Protein AF-A0A812WFD2-F1 (afdb_monomer)

Radius of gyration: 24.32 Å; Cα contacts (8 Å, |Δi|>4): 312; chains: 1; bounding box: 58×67×64 Å

Secondary structure (DSSP, 8-state):
-HHHHHHHHHHHHHHHHHHHHHHHHHHHT-----TTSTT-PPP--TTS---B-TTSBBTTT-PBPPPP---SSPPTTTGGGGPPPPHHHHHHHHHHHHHHHHHHHHHHHHHHHHHHH-GGGHHHHHHHHHHHHHHHHHHHHHHHHHHHHH--S-SSGGGGG-SSTTT-SS---HHHHHHHHHHHHHHHHHHTT---S---HHHHHHHHHHHH-TTSTTTHHHHHHGGGHHHHHHTT-STTSHHHHHHHHHH-SPPBTTTBPPTTIIIIIHHHHHHHHHHHHHHHHHHHHHTSGGGT--GGGTHHHHHHHHHHHHHHHHHHHIIIIIITTSHHHHHHHHH--TTS--

Foldseek 3Di:
DVVVVVVVVVVVVVVVVLVVLVVVLVLVQLQDDDPPPPDRDDDPDPPRPQDADPQCAGPVPRHHDDDPPADVVHDPVCVVVVDAQHPVN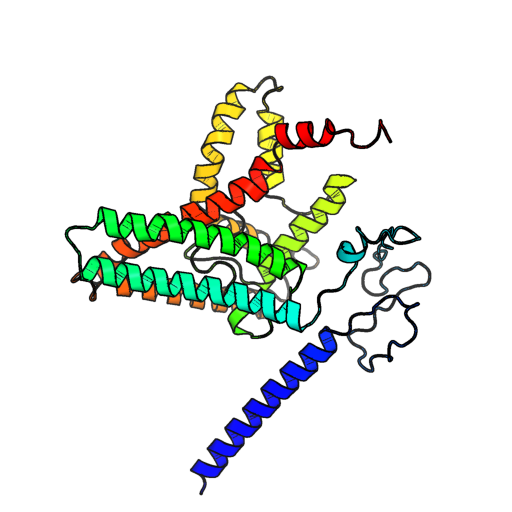LQVLLVVLVVLLVVLVVLLLVLLVCCLVCVVCNVVSLCVSLVVSLQSLLVNQVSLVVCLPRRLDDSDPCSQLSNQLLLDLAWDGSVLLSVLVVQQVVQVVCVVPHGDGHPDLCVVVVVQCVPQNCPDPNVVVCVVPVVCLLVVLLCACFNGRPVNRVVSVVCPPDADPPRHRDPCVVVPVVVSRCVSSVVSNVSLVVQLVSLDVSNPHHSVRSVVSSVSSNNSSSSNNSVSCCVVRPVCSHPVNVVVVVPPPPPDDD

Mean predicted aligned error: 14.29 Å

Nearest PDB structures (foldseek):
  8jgf-assembly1_R  TM=1.898E-01  e=2.917E+00  Homo sapiens

pLDDT: mean 71.01, std 23.07, range [24.53, 98.56]

Sequence (346 aa):
MLKHLQAESSMASNEAVVGAEEEAWRTMVQGEGDPNAAGVAESKDKMLKVEKNNENRSLKTNRLFPTPNKPDPMPHNLAFLFTKITPEQMMYMWNVLTFIFLTQCTMIVAYCAALAMFPEMWWTCTLCFGIPFSYVAIQQIYIDHDVMHGATFPVYEFQKFLTHPFADFFSLPWEEFVLEHNRHHASTVDLLIQGEFGWDPEEFHYALQQWAGPWSSNWYKYILTVPFIPVIHFFGLNDTGSLFALEWWMHFPDEGAGGKCNKEFWSKWVPRRVKHNSFVLCLWALVWLLGTYPLGRPLSEGWRFVFTVSFFARVGFSAAWMFITNFTHSLPWNEFLAQDRFVSDL

Structure (mmCIF, N/CA/C/O backbone):
data_AF-A0A812WFD2-F1
#
_entry.id   AF-A0A812WFD2-F1
#
loop_
_atom_site.group_PDB
_atom_site.id
_atom_site.type_symbol
_atom_site.label_atom_id
_atom_site.label_alt_id
_atom_site.label_comp_id
_atom_site.label_asym_id
_atom_site.label_entity_id
_atom_site.label_seq_id
_atom_site.pdbx_PDB_ins_code
_atom_site.Cartn_x
_atom_site.Cartn_y
_atom_site.Cartn_z
_atom_site.occupancy
_atom_site.B_iso_or_equiv
_atom_site.auth_seq_id
_atom_site.auth_comp_id
_atom_site.auth_asym_id
_atom_site.auth_atom_id
_atom_site.pdbx_PDB_model_num
ATOM 1 N N . MET A 1 1 ? 24.642 -35.342 22.377 1.00 45.69 1 MET A N 1
ATOM 2 C CA . MET A 1 1 ? 25.402 -35.551 21.127 1.00 45.69 1 MET A CA 1
ATOM 3 C C . MET A 1 1 ? 24.513 -35.402 19.888 1.00 45.69 1 MET A C 1
ATOM 5 O O . MET A 1 1 ? 24.728 -34.451 19.158 1.00 45.69 1 MET A O 1
ATOM 9 N N . LEU A 1 2 ? 23.446 -36.198 19.703 1.00 33.09 2 LEU A N 1
ATOM 10 C CA . LEU A 1 2 ? 22.544 -36.078 18.531 1.00 33.09 2 LEU A CA 1
ATOM 11 C C . LEU A 1 2 ? 21.869 -34.696 18.354 1.00 33.09 2 LEU A C 1
ATOM 13 O O . LEU A 1 2 ? 21.818 -34.177 17.247 1.00 33.09 2 LEU A O 1
ATOM 17 N N . LYS A 1 3 ? 21.401 -34.068 19.444 1.00 35.91 3 LYS A N 1
ATOM 18 C CA . LYS A 1 3 ? 20.780 -32.727 19.396 1.00 35.91 3 LYS A CA 1
ATOM 19 C C . LYS A 1 3 ? 21.765 -31.599 19.055 1.00 35.91 3 LYS A C 1
ATOM 21 O O . LYS A 1 3 ? 21.350 -30.581 18.522 1.00 35.91 3 LYS A O 1
ATOM 26 N N . HIS A 1 4 ? 23.052 -31.788 19.353 1.00 30.77 4 HIS A N 1
ATOM 27 C CA . HIS A 1 4 ? 24.092 -30.795 19.063 1.00 30.77 4 HIS A CA 1
ATOM 28 C C . HIS A 1 4 ? 24.495 -30.845 17.580 1.00 30.77 4 HIS A C 1
ATOM 30 O O . HIS A 1 4 ? 24.634 -29.805 16.950 1.00 30.77 4 HIS A O 1
ATOM 36 N N . LEU A 1 5 ? 24.543 -32.055 17.008 1.00 31.30 5 LEU A N 1
ATOM 37 C CA . LEU A 1 5 ? 24.813 -32.290 15.585 1.00 31.30 5 LEU A CA 1
ATOM 38 C C . LEU A 1 5 ? 23.666 -31.815 14.672 1.00 31.30 5 LEU A C 1
ATOM 40 O O . LEU A 1 5 ? 23.914 -31.344 13.568 1.00 31.30 5 LEU A O 1
ATOM 44 N N . GLN A 1 6 ? 22.407 -31.889 15.126 1.00 32.44 6 GLN A N 1
ATOM 45 C CA . GLN A 1 6 ? 21.264 -31.334 14.382 1.00 32.44 6 GLN A CA 1
ATOM 46 C C . GLN A 1 6 ? 21.243 -29.798 14.373 1.00 32.44 6 GLN A C 1
ATOM 48 O O . GLN A 1 6 ? 20.874 -29.207 13.360 1.00 32.44 6 GLN A O 1
ATOM 53 N N . ALA A 1 7 ? 21.661 -29.150 15.465 1.00 33.50 7 ALA A N 1
ATOM 54 C CA . ALA A 1 7 ? 21.757 -27.693 15.527 1.00 33.50 7 ALA A CA 1
ATOM 55 C C . ALA A 1 7 ? 22.869 -27.165 14.603 1.00 33.50 7 ALA A C 1
ATOM 57 O O . ALA A 1 7 ? 22.613 -26.263 13.806 1.00 33.50 7 ALA A O 1
ATOM 58 N N . GLU A 1 8 ? 24.048 -27.796 14.633 1.00 33.84 8 GLU A N 1
ATOM 59 C CA . GLU A 1 8 ? 25.179 -27.477 13.747 1.00 33.84 8 GLU A CA 1
ATOM 60 C C . GLU A 1 8 ? 24.845 -27.726 12.271 1.00 33.84 8 GLU A C 1
ATOM 62 O O . GLU A 1 8 ? 25.153 -26.892 11.426 1.00 33.84 8 GLU A O 1
ATOM 67 N N . SER A 1 9 ? 24.124 -28.809 11.956 1.00 31.92 9 SER A N 1
ATOM 68 C CA . SER A 1 9 ? 23.642 -29.074 10.595 1.00 31.92 9 SER A CA 1
ATOM 69 C C . SER A 1 9 ? 22.644 -28.022 10.100 1.00 31.92 9 SER A C 1
ATOM 71 O O . SER A 1 9 ? 22.659 -27.715 8.912 1.00 31.92 9 SER A O 1
ATOM 73 N N . SER A 1 10 ? 21.783 -27.483 10.974 1.00 32.69 10 SER A N 1
ATOM 74 C CA . SER A 1 10 ? 20.803 -26.455 10.590 1.00 32.69 10 SER A CA 1
ATOM 75 C C . SER A 1 10 ? 21.435 -25.068 10.421 1.00 32.69 10 SER A C 1
ATOM 77 O O . SER A 1 10 ? 21.052 -24.313 9.528 1.00 32.69 10 SER A O 1
ATOM 79 N N . MET A 1 11 ? 22.447 -24.750 11.237 1.00 33.72 11 MET A N 1
ATOM 80 C CA . MET A 1 11 ? 23.218 -23.511 11.114 1.00 33.72 11 MET A CA 1
ATOM 81 C C . MET A 1 11 ? 24.101 -23.540 9.868 1.00 33.72 11 MET A C 1
ATOM 83 O O . MET A 1 11 ? 24.059 -22.595 9.091 1.00 33.72 11 MET A O 1
ATOM 87 N N . ALA A 1 12 ? 24.779 -24.660 9.601 1.00 33.97 12 ALA A N 1
ATOM 88 C CA . ALA A 1 12 ? 25.555 -24.842 8.377 1.00 33.97 12 ALA A CA 1
ATOM 89 C C . ALA A 1 12 ? 24.675 -24.805 7.114 1.00 33.97 12 ALA A C 1
ATOM 91 O O . ALA A 1 12 ? 25.095 -24.271 6.091 1.00 33.97 12 ALA A O 1
ATOM 92 N N . SER A 1 13 ? 23.437 -25.321 7.172 1.00 34.25 13 SER A N 1
ATOM 93 C CA . SER A 1 13 ? 22.498 -25.194 6.049 1.00 34.25 13 SER A CA 1
ATOM 94 C C . SER A 1 13 ? 21.996 -23.764 5.851 1.00 34.25 13 SER A C 1
ATOM 96 O O . SER A 1 13 ? 21.826 -23.348 4.712 1.00 34.25 13 SER A O 1
ATOM 98 N N . ASN A 1 14 ? 21.798 -22.994 6.926 1.00 36.38 14 ASN A N 1
ATOM 99 C CA . ASN A 1 14 ? 21.400 -21.589 6.819 1.00 36.38 14 ASN A CA 1
ATOM 100 C C . ASN A 1 14 ? 22.547 -20.707 6.314 1.00 36.38 14 ASN A C 1
ATOM 102 O O . ASN A 1 14 ? 22.313 -19.859 5.464 1.00 36.38 14 ASN A O 1
ATOM 106 N N . GLU A 1 15 ? 23.782 -20.926 6.766 1.00 34.69 15 GLU A N 1
ATOM 107 C CA . GLU A 1 15 ? 24.958 -20.206 6.256 1.00 34.69 15 GLU A CA 1
ATOM 108 C C . GLU A 1 15 ? 25.239 -20.539 4.785 1.00 34.69 15 GLU A C 1
ATOM 110 O O . GLU A 1 15 ? 25.586 -19.652 4.011 1.00 34.69 15 GLU A O 1
ATOM 115 N N . ALA A 1 16 ? 25.022 -21.790 4.366 1.00 34.44 16 ALA A N 1
ATOM 116 C CA . ALA A 1 16 ? 25.155 -22.188 2.966 1.00 34.44 16 ALA A CA 1
ATOM 117 C C . ALA A 1 16 ? 24.058 -21.592 2.066 1.00 34.44 16 ALA A C 1
ATOM 119 O O . ALA A 1 16 ? 24.340 -21.238 0.925 1.00 34.44 16 ALA A O 1
ATOM 120 N N . VAL A 1 17 ? 22.823 -21.454 2.566 1.00 38.34 17 VAL A N 1
ATOM 121 C CA . VAL A 1 17 ? 21.723 -20.795 1.837 1.00 38.34 17 VAL A CA 1
ATOM 122 C C . VAL A 1 17 ? 21.971 -19.291 1.726 1.00 38.34 17 VAL A C 1
ATOM 124 O O . VAL A 1 17 ? 21.875 -18.754 0.630 1.00 38.34 17 VAL A O 1
ATOM 127 N N . VAL A 1 18 ? 22.385 -18.634 2.814 1.00 38.94 18 VAL A N 1
ATOM 128 C CA . VAL A 1 18 ? 22.736 -17.203 2.808 1.00 38.94 18 VAL A CA 1
ATOM 129 C C . VAL A 1 18 ? 23.946 -16.935 1.907 1.00 38.94 18 VAL A C 1
ATOM 131 O O . VAL A 1 18 ? 23.929 -15.981 1.138 1.00 38.94 18 VAL A O 1
ATOM 134 N N . GLY A 1 19 ? 24.962 -17.804 1.923 1.00 33.59 19 GLY A N 1
ATOM 135 C CA . GLY A 1 19 ? 26.123 -17.699 1.035 1.00 33.59 19 GLY A CA 1
ATOM 136 C C . GLY A 1 19 ? 25.774 -17.904 -0.443 1.00 33.59 19 GLY A C 1
ATOM 137 O O . GLY A 1 19 ? 26.275 -17.175 -1.294 1.00 33.59 19 GLY A O 1
ATOM 138 N N . ALA A 1 20 ? 24.873 -18.841 -0.756 1.00 36.38 20 ALA A N 1
ATOM 139 C CA . ALA A 1 20 ? 24.396 -19.066 -2.120 1.00 36.38 20 ALA A CA 1
ATOM 140 C C . ALA A 1 20 ? 23.487 -17.928 -2.627 1.00 36.38 20 ALA A C 1
ATOM 142 O O . ALA A 1 20 ? 23.545 -17.581 -3.806 1.00 36.38 20 ALA A O 1
ATOM 143 N N . GLU A 1 21 ? 22.681 -17.319 -1.752 1.00 40.19 21 GLU A N 1
ATOM 144 C CA . GLU A 1 21 ? 21.882 -16.125 -2.065 1.00 40.19 21 GLU A CA 1
ATOM 145 C C . GLU A 1 21 ? 22.770 -14.884 -2.257 1.00 40.19 21 GLU A C 1
ATOM 147 O O . GLU A 1 21 ? 22.559 -14.121 -3.198 1.00 40.19 21 GLU A O 1
ATOM 152 N N . GLU A 1 22 ? 23.823 -14.719 -1.448 1.00 37.84 22 GLU A N 1
ATOM 153 C CA . GLU A 1 22 ? 24.804 -13.636 -1.594 1.00 37.84 22 GLU A CA 1
ATOM 154 C C . GLU A 1 22 ? 25.648 -13.790 -2.875 1.00 37.84 22 GLU A C 1
ATOM 156 O O . GLU A 1 22 ? 25.957 -12.804 -3.549 1.00 37.84 22 GLU A O 1
ATOM 161 N N . GLU A 1 23 ? 25.989 -15.020 -3.266 1.00 34.66 23 GLU A N 1
ATOM 162 C CA . GLU A 1 23 ? 26.711 -15.316 -4.509 1.00 34.66 23 GLU A CA 1
ATOM 163 C C . GLU A 1 23 ? 25.810 -15.138 -5.748 1.00 34.66 23 GLU A C 1
ATOM 165 O O . GLU A 1 23 ? 26.232 -14.534 -6.741 1.00 34.66 23 GLU A O 1
ATOM 170 N N . ALA A 1 24 ? 24.537 -15.546 -5.672 1.00 39.38 24 ALA A N 1
ATOM 171 C CA . ALA A 1 24 ? 23.538 -15.276 -6.708 1.00 39.38 24 ALA A CA 1
ATOM 172 C C . ALA A 1 24 ? 23.286 -13.765 -6.876 1.00 39.38 24 ALA A C 1
ATOM 174 O O . ALA A 1 24 ? 23.227 -13.268 -8.003 1.00 39.38 24 ALA A O 1
ATOM 175 N N . TRP A 1 25 ? 23.239 -13.020 -5.767 1.00 38.78 25 TRP A N 1
ATOM 176 C CA . TRP A 1 25 ? 23.137 -11.561 -5.747 1.00 38.78 25 TRP A CA 1
ATOM 177 C C . TRP A 1 25 ? 24.350 -10.885 -6.397 1.00 38.78 25 TRP A C 1
ATOM 179 O O . TRP A 1 25 ? 24.191 -10.080 -7.315 1.00 38.78 25 TRP A O 1
ATOM 189 N N . ARG A 1 26 ? 25.577 -11.268 -6.016 1.00 38.47 26 ARG A N 1
ATOM 190 C CA . ARG A 1 26 ? 26.820 -10.760 -6.635 1.00 38.47 26 ARG A CA 1
ATOM 191 C C . ARG A 1 26 ? 26.888 -11.035 -8.138 1.00 38.47 26 ARG A C 1
ATOM 193 O O . ARG A 1 26 ? 27.482 -10.250 -8.874 1.00 38.47 26 ARG A O 1
ATOM 200 N N . THR A 1 27 ? 26.264 -12.117 -8.593 1.00 35.56 27 THR A N 1
ATOM 201 C CA . THR A 1 27 ? 26.244 -12.513 -10.006 1.00 35.56 27 THR A CA 1
ATOM 202 C C . THR A 1 27 ? 25.180 -11.745 -10.804 1.00 35.56 27 THR A C 1
ATOM 204 O O . THR A 1 27 ? 25.462 -11.307 -11.916 1.00 35.56 27 THR A O 1
ATOM 207 N N . MET A 1 28 ? 23.999 -11.477 -10.227 1.00 36.12 28 MET A N 1
ATOM 208 C CA . MET A 1 28 ? 22.974 -10.600 -10.832 1.00 36.12 28 MET A CA 1
ATOM 209 C C . MET A 1 28 ? 23.429 -9.135 -10.951 1.00 36.12 28 MET A C 1
ATOM 211 O O . MET A 1 28 ? 23.019 -8.427 -11.868 1.00 36.12 28 MET A O 1
ATOM 215 N N . VAL A 1 29 ? 24.306 -8.699 -10.046 1.00 39.06 29 VAL A N 1
ATOM 216 C CA . VAL A 1 29 ? 24.903 -7.356 -9.985 1.00 39.06 29 VAL A CA 1
ATOM 217 C C . VAL A 1 29 ? 25.875 -7.063 -11.143 1.00 39.06 29 VAL A C 1
ATOM 219 O O . VAL A 1 29 ? 26.047 -5.905 -11.526 1.00 39.06 29 VAL A O 1
ATOM 222 N N . GLN A 1 30 ? 26.503 -8.077 -11.746 1.00 30.23 30 GLN A N 1
ATOM 223 C CA . GLN A 1 30 ? 27.473 -7.894 -12.838 1.00 30.23 30 GLN A CA 1
ATOM 224 C C . GLN A 1 30 ? 26.806 -7.850 -14.226 1.00 30.23 30 GLN A C 1
ATOM 226 O O . GLN A 1 30 ? 27.189 -8.566 -15.147 1.00 30.23 30 GLN A O 1
ATOM 231 N N . GLY A 1 31 ? 25.803 -6.986 -14.396 1.00 32.97 31 GLY A N 1
ATOM 232 C CA . GLY A 1 31 ? 25.255 -6.648 -15.712 1.00 32.97 31 GLY A CA 1
ATOM 233 C C . GLY A 1 31 ? 26.188 -5.701 -16.477 1.00 32.97 31 GLY A C 1
ATOM 234 O O . GLY A 1 31 ? 26.577 -4.657 -15.947 1.00 32.97 31 GLY A O 1
ATOM 235 N N . GLU A 1 32 ? 26.531 -6.054 -17.721 1.00 33.97 32 GLU A N 1
ATOM 236 C CA . GLU A 1 32 ? 27.542 -5.419 -18.585 1.00 33.97 32 GLU A CA 1
ATOM 237 C C . GLU A 1 32 ? 27.538 -3.884 -18.522 1.00 33.97 32 GLU A C 1
ATOM 239 O O . GLU A 1 32 ? 26.577 -3.203 -18.900 1.00 33.97 32 GLU A O 1
ATOM 244 N N . GLY A 1 33 ? 28.618 -3.323 -17.970 1.00 32.75 33 GLY A N 1
ATOM 245 C CA . GLY A 1 33 ? 29.025 -1.942 -18.224 1.00 32.75 33 GLY A CA 1
ATOM 246 C C . GLY A 1 33 ? 29.406 -1.753 -19.690 1.00 32.75 33 GLY A C 1
ATOM 247 O O . GLY A 1 33 ? 29.415 -2.708 -20.460 1.00 32.75 33 GLY A O 1
ATOM 248 N N . ASP A 1 34 ? 29.691 -0.507 -20.060 1.00 35.06 34 ASP A N 1
ATOM 249 C CA . ASP A 1 34 ? 30.218 -0.139 -21.374 1.00 35.06 34 ASP A CA 1
ATOM 250 C C . ASP A 1 34 ? 31.221 -1.194 -21.893 1.00 35.06 34 ASP A C 1
ATOM 252 O O . ASP A 1 34 ? 32.239 -1.414 -21.231 1.00 35.06 34 ASP A O 1
ATOM 256 N N . PRO A 1 35 ? 30.966 -1.856 -23.040 1.00 38.16 35 PRO A N 1
ATOM 257 C CA . PRO A 1 35 ? 31.902 -2.826 -23.608 1.00 38.16 35 PRO A CA 1
ATOM 258 C C . PRO A 1 35 ? 33.264 -2.206 -23.974 1.00 38.16 35 PRO A C 1
ATOM 260 O O . PRO A 1 35 ? 34.202 -2.944 -24.264 1.00 38.16 35 PRO A O 1
ATOM 263 N N . ASN A 1 36 ? 33.401 -0.874 -23.916 1.00 37.69 36 ASN A N 1
ATOM 264 C CA . ASN A 1 36 ? 34.660 -0.153 -24.096 1.00 37.69 36 ASN A CA 1
ATOM 265 C C . ASN A 1 36 ? 35.336 0.287 -22.783 1.00 37.69 36 ASN A C 1
ATOM 267 O O . ASN A 1 36 ? 36.423 0.867 -22.826 1.00 37.69 36 ASN A O 1
ATOM 271 N N . ALA A 1 37 ? 34.760 -0.000 -21.611 1.00 35.22 37 ALA A N 1
ATOM 272 C CA . ALA A 1 37 ? 35.457 0.193 -20.345 1.00 35.22 37 ALA A CA 1
ATOM 273 C C . ALA A 1 37 ? 36.497 -0.925 -20.173 1.00 35.22 37 ALA A C 1
ATOM 275 O O . ALA A 1 37 ? 36.169 -2.074 -19.871 1.00 35.22 37 ALA A O 1
ATOM 276 N N . ALA A 1 38 ? 37.768 -0.592 -20.395 1.00 28.09 38 ALA A N 1
ATOM 277 C CA . ALA A 1 38 ? 38.884 -1.514 -20.227 1.00 28.09 38 ALA A CA 1
ATOM 278 C C . ALA A 1 38 ? 38.870 -2.140 -18.816 1.00 28.09 38 ALA A C 1
ATOM 280 O O . ALA A 1 38 ? 39.128 -1.452 -17.830 1.00 28.09 38 ALA A O 1
ATOM 281 N N . GLY A 1 39 ? 38.582 -3.446 -18.727 1.00 33.38 39 GLY A N 1
ATOM 282 C CA . GLY A 1 39 ? 38.747 -4.232 -17.496 1.00 33.38 39 GLY A CA 1
ATOM 283 C C . GLY A 1 39 ? 37.576 -5.112 -17.040 1.00 33.38 39 GLY A C 1
ATOM 284 O O . GLY A 1 39 ? 37.672 -5.681 -15.955 1.00 33.38 39 GLY A O 1
ATOM 285 N N . VAL A 1 40 ? 36.490 -5.267 -17.806 1.00 33.44 40 VAL A N 1
ATOM 286 C CA . VAL A 1 40 ? 35.383 -6.156 -17.396 1.00 33.44 40 VAL A CA 1
ATOM 287 C C . VAL A 1 40 ? 35.772 -7.627 -17.599 1.00 33.44 40 VAL A C 1
ATOM 289 O O . VAL A 1 40 ? 35.986 -8.076 -18.723 1.00 33.44 40 VAL A O 1
ATOM 292 N N . ALA A 1 41 ? 35.885 -8.380 -16.502 1.00 34.06 41 ALA A N 1
ATOM 293 C CA . ALA A 1 41 ? 36.103 -9.823 -16.531 1.00 34.06 41 ALA A CA 1
ATOM 294 C C . ALA A 1 41 ? 34.856 -10.549 -17.069 1.00 34.06 41 ALA A C 1
ATOM 296 O O . ALA A 1 41 ? 33.739 -10.274 -16.633 1.00 3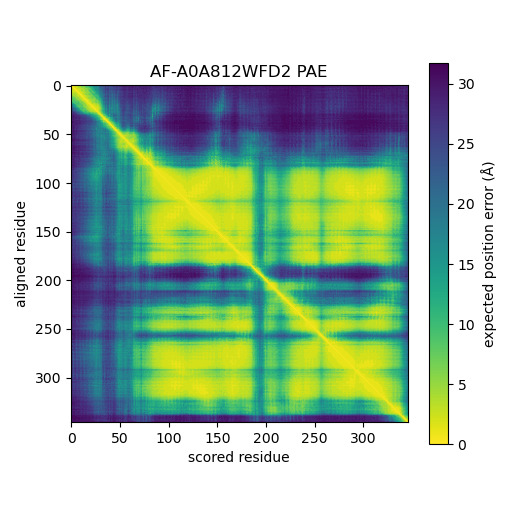4.06 41 ALA A O 1
ATOM 297 N N . GLU A 1 42 ? 35.051 -11.485 -18.002 1.00 33.00 42 GLU A N 1
ATOM 298 C CA . GLU A 1 42 ? 33.980 -12.319 -18.559 1.00 33.00 42 GLU A CA 1
ATOM 299 C C . GLU A 1 42 ? 33.289 -13.146 -17.461 1.00 33.00 42 GLU A C 1
ATOM 301 O O . GLU A 1 42 ? 33.906 -14.000 -16.815 1.00 33.00 42 GLU A O 1
ATOM 306 N N . SER A 1 43 ? 31.984 -12.920 -17.279 1.00 33.16 43 SER A N 1
ATOM 307 C CA . SER A 1 43 ? 31.120 -13.762 -16.447 1.00 33.16 43 SER A CA 1
ATOM 308 C C . SER A 1 43 ? 31.066 -15.190 -17.008 1.00 33.16 43 SER A C 1
ATOM 310 O O . SER A 1 43 ? 30.838 -15.405 -18.201 1.00 33.16 43 SER A O 1
ATOM 312 N N . LYS A 1 44 ? 31.277 -16.184 -16.136 1.00 30.81 44 LYS A N 1
ATOM 313 C CA . LYS A 1 44 ? 31.283 -17.617 -16.482 1.00 30.81 44 LYS A CA 1
ATOM 314 C C . LYS A 1 44 ? 29.890 -18.252 -16.561 1.00 30.81 44 LYS A C 1
ATOM 316 O O . LYS A 1 44 ? 29.813 -19.449 -16.842 1.00 30.81 44 LYS A O 1
ATOM 321 N N . ASP A 1 45 ? 28.811 -17.499 -16.344 1.00 33.47 45 ASP A N 1
ATOM 322 C CA . ASP A 1 45 ? 27.472 -18.079 -16.240 1.00 33.47 45 ASP A CA 1
ATOM 323 C C . ASP A 1 45 ? 26.607 -17.848 -17.494 1.00 33.47 45 ASP A C 1
ATOM 325 O O . ASP A 1 45 ? 26.381 -16.723 -17.946 1.00 33.47 45 ASP A O 1
ATOM 329 N N . LYS A 1 46 ? 26.107 -18.942 -18.081 1.00 33.69 46 LYS A N 1
ATOM 330 C CA . LYS A 1 46 ? 25.391 -18.948 -19.374 1.00 33.69 46 LYS A CA 1
ATOM 331 C C . LYS A 1 46 ? 24.017 -18.270 -19.323 1.00 33.69 46 LYS A C 1
ATOM 333 O O . LYS A 1 46 ? 23.454 -17.999 -20.378 1.00 33.69 46 LYS A O 1
ATOM 338 N N . MET A 1 47 ? 23.466 -18.003 -18.136 1.00 27.47 47 MET A N 1
ATOM 339 C CA . MET A 1 47 ? 22.126 -17.414 -17.987 1.00 27.47 47 MET A CA 1
ATOM 340 C C . MET A 1 47 ? 22.080 -15.881 -18.065 1.00 27.47 47 MET A C 1
ATOM 342 O O . MET A 1 47 ? 20.992 -15.331 -18.223 1.00 27.47 47 MET A O 1
ATOM 346 N N . LEU A 1 48 ? 23.228 -15.194 -18.012 1.00 34.16 48 LEU A N 1
ATOM 347 C CA . LEU A 1 48 ? 23.312 -13.724 -18.059 1.00 34.16 48 LEU A CA 1
ATOM 348 C C . LEU A 1 48 ? 23.981 -13.186 -19.329 1.00 34.16 48 LEU A C 1
ATOM 350 O O . LEU A 1 48 ? 24.121 -11.975 -19.489 1.00 34.16 48 LEU A O 1
ATOM 354 N N . LYS A 1 49 ? 24.376 -14.065 -20.255 1.00 38.22 49 LYS A N 1
ATOM 355 C CA . LYS A 1 49 ? 24.966 -13.637 -21.521 1.00 38.22 49 LYS A CA 1
ATOM 356 C C . LYS A 1 49 ? 23.870 -13.038 -22.400 1.00 38.22 49 LYS A C 1
ATOM 358 O O . LYS A 1 49 ? 22.975 -13.746 -22.865 1.00 38.22 49 LYS A O 1
ATOM 363 N N . VAL A 1 50 ? 23.915 -11.723 -22.608 1.00 45.53 50 VAL A N 1
ATOM 364 C CA . VAL A 1 50 ? 23.005 -11.037 -23.529 1.00 45.53 50 VAL A CA 1
ATOM 365 C C . VAL A 1 50 ? 23.448 -11.370 -24.948 1.00 45.53 50 VAL A C 1
ATOM 367 O O . VAL A 1 50 ? 24.301 -10.713 -25.535 1.00 45.53 50 VAL A O 1
ATOM 370 N N . GLU A 1 51 ? 22.885 -12.438 -25.501 1.00 47.62 51 GLU A N 1
ATOM 371 C CA . GLU A 1 51 ? 23.185 -12.842 -26.867 1.00 47.62 51 GLU A CA 1
ATOM 372 C C . GLU A 1 51 ? 22.449 -11.924 -27.852 1.00 47.62 51 GLU A C 1
ATOM 374 O O . GLU A 1 51 ? 21.213 -11.890 -27.916 1.00 47.62 51 GLU A O 1
ATOM 379 N N . LYS A 1 52 ? 23.228 -11.145 -28.607 1.00 56.66 52 LYS A N 1
ATOM 380 C CA . LYS A 1 52 ? 22.732 -10.220 -29.626 1.00 56.66 52 LYS A CA 1
ATOM 381 C C . LYS A 1 52 ? 23.095 -10.717 -31.017 1.00 56.66 52 LYS A C 1
ATOM 383 O O . LYS A 1 52 ? 24.146 -11.323 -31.208 1.00 56.66 52 LYS A O 1
ATOM 388 N N . ASN A 1 53 ? 22.233 -10.455 -31.992 1.00 68.31 53 ASN A N 1
ATOM 389 C CA . ASN A 1 53 ? 22.572 -10.663 -33.396 1.00 68.31 53 ASN A CA 1
ATOM 390 C C . ASN A 1 53 ? 23.438 -9.502 -33.933 1.00 68.31 53 ASN A C 1
ATOM 392 O O . ASN A 1 53 ? 23.670 -8.502 -33.249 1.00 68.31 53 ASN A O 1
ATOM 396 N N . ASN A 1 54 ? 23.869 -9.609 -35.192 1.00 69.81 54 ASN A N 1
ATOM 397 C CA . ASN A 1 54 ? 24.680 -8.589 -35.875 1.00 69.81 54 ASN A CA 1
ATOM 398 C C . ASN A 1 54 ? 23.972 -7.224 -36.034 1.00 69.81 54 ASN A C 1
ATOM 400 O O . ASN A 1 54 ? 24.610 -6.252 -36.423 1.00 69.81 54 ASN A O 1
ATOM 404 N N . GLU A 1 55 ? 22.674 -7.140 -35.729 1.00 63.75 55 GLU A N 1
ATOM 405 C CA . GLU A 1 55 ? 21.859 -5.920 -35.758 1.00 63.75 55 GLU A CA 1
ATOM 406 C C . GLU A 1 55 ? 21.575 -5.370 -34.347 1.00 63.75 55 GLU A C 1
ATOM 408 O O . GLU A 1 55 ? 20.665 -4.564 -34.172 1.00 63.75 55 GLU A O 1
ATOM 413 N N . ASN A 1 56 ? 22.309 -5.817 -33.318 1.00 64.38 56 ASN A N 1
ATOM 414 C CA . ASN A 1 56 ? 22.097 -5.429 -31.916 1.00 64.38 56 ASN A CA 1
ATOM 415 C C . ASN A 1 56 ? 20.688 -5.792 -31.389 1.00 64.38 56 ASN A C 1
ATOM 417 O O . ASN A 1 56 ? 20.175 -5.161 -30.467 1.00 64.38 56 ASN A O 1
ATOM 421 N N . ARG A 1 57 ? 20.037 -6.817 -31.952 1.00 55.75 57 ARG A N 1
ATOM 422 C CA . ARG A 1 57 ? 18.750 -7.348 -31.472 1.00 55.75 57 ARG A CA 1
ATOM 423 C C . ARG A 1 57 ? 18.964 -8.541 -30.553 1.00 55.75 57 ARG A C 1
ATOM 425 O O . ARG A 1 57 ? 19.869 -9.339 -30.777 1.00 55.75 57 ARG A O 1
ATOM 432 N N . SER A 1 58 ? 18.106 -8.696 -29.549 1.00 46.50 58 SER A N 1
ATOM 433 C CA . SER A 1 58 ? 18.089 -9.882 -28.687 1.00 46.50 58 SER A CA 1
ATOM 434 C C . SER A 1 58 ? 17.848 -11.148 -29.507 1.00 46.50 58 SER A C 1
ATOM 436 O O . SER A 1 58 ? 16.835 -11.242 -30.195 1.00 46.50 58 SER A O 1
ATOM 438 N N . LEU A 1 59 ? 18.702 -12.164 -29.375 1.00 49.72 59 LEU A N 1
ATOM 439 C CA . LEU A 1 59 ? 18.473 -13.471 -30.005 1.00 49.72 59 LEU A CA 1
ATOM 440 C C . LEU A 1 59 ? 17.247 -14.208 -29.432 1.00 49.72 59 LEU A C 1
ATOM 442 O O . LEU A 1 59 ? 16.694 -15.083 -30.092 1.00 49.72 59 LEU A O 1
ATOM 446 N N . LYS A 1 60 ? 16.786 -13.835 -28.229 1.00 42.97 60 LYS A N 1
ATOM 447 C CA . LYS A 1 60 ? 15.639 -14.460 -27.549 1.00 42.97 60 LYS A CA 1
ATOM 448 C C . LYS A 1 60 ? 14.299 -13.817 -27.909 1.00 42.97 60 LYS A C 1
ATOM 450 O O . LYS A 1 60 ? 13.300 -14.520 -28.014 1.00 42.97 60 LYS A O 1
ATOM 455 N N . THR A 1 61 ? 14.261 -12.492 -28.062 1.00 42.28 61 THR A N 1
ATOM 456 C CA . THR A 1 61 ? 13.008 -11.741 -28.289 1.00 42.28 61 THR A CA 1
ATOM 457 C C . THR A 1 61 ? 12.952 -11.035 -29.641 1.00 42.28 61 THR A C 1
ATOM 459 O O . THR A 1 61 ? 11.918 -10.469 -29.983 1.00 42.28 61 THR A O 1
ATOM 462 N N . ASN A 1 62 ? 14.049 -11.037 -30.404 1.00 40.38 62 ASN A N 1
ATOM 463 C CA . ASN A 1 62 ? 14.234 -10.314 -31.668 1.00 40.38 62 ASN A CA 1
ATOM 464 C C . ASN A 1 62 ? 14.006 -8.785 -31.589 1.00 40.38 62 ASN A C 1
ATOM 466 O O . ASN A 1 62 ? 13.979 -8.083 -32.606 1.00 40.38 62 ASN A O 1
ATOM 470 N N . ARG A 1 63 ? 13.864 -8.240 -30.373 1.00 43.09 63 ARG A N 1
ATOM 471 C CA . ARG A 1 63 ? 13.738 -6.800 -30.123 1.00 43.09 63 ARG A CA 1
ATOM 472 C C . ARG A 1 63 ? 15.101 -6.131 -30.250 1.00 43.09 63 ARG A C 1
ATOM 474 O O . ARG A 1 63 ? 16.103 -6.686 -29.799 1.00 43.09 63 ARG A O 1
ATOM 481 N N . LEU A 1 64 ? 15.131 -4.951 -30.867 1.00 46.62 64 LEU A N 1
ATOM 482 C CA . LEU A 1 64 ? 16.328 -4.114 -30.939 1.00 46.62 64 LEU A CA 1
ATOM 483 C C . LEU A 1 64 ? 16.713 -3.678 -29.525 1.00 46.62 64 LEU A C 1
ATOM 485 O O . LEU A 1 64 ? 15.859 -3.183 -28.793 1.00 46.62 64 LEU A O 1
ATOM 489 N N . PHE A 1 65 ? 17.976 -3.857 -29.136 1.00 45.81 65 PHE A N 1
ATOM 490 C CA . PHE A 1 65 ? 18.465 -3.212 -27.926 1.00 45.81 65 PHE A CA 1
ATOM 491 C C . PHE A 1 65 ? 18.661 -1.724 -28.224 1.00 45.81 65 PHE A C 1
ATOM 493 O O . PHE A 1 65 ? 19.442 -1.397 -29.123 1.00 45.81 65 PHE A O 1
ATOM 500 N N . PRO A 1 66 ? 17.972 -0.823 -27.504 1.00 47.88 66 PRO A N 1
ATOM 501 C CA . PRO A 1 66 ? 18.154 0.602 -27.705 1.00 47.88 66 PRO A CA 1
ATOM 502 C C . PRO A 1 66 ? 19.602 0.971 -27.379 1.00 47.88 66 PRO A C 1
ATOM 504 O O . PRO A 1 66 ? 20.138 0.591 -26.336 1.00 47.88 66 PRO A O 1
ATOM 507 N N . THR A 1 67 ? 20.242 1.702 -28.286 1.00 51.12 67 THR A N 1
ATOM 508 C CA . THR A 1 67 ? 21.535 2.330 -28.018 1.00 51.12 67 THR A CA 1
ATOM 509 C C . THR A 1 67 ? 21.250 3.657 -27.320 1.00 51.12 67 THR A C 1
ATOM 511 O O . THR A 1 67 ? 20.603 4.512 -27.927 1.00 51.12 67 THR A O 1
ATOM 514 N N . PRO A 1 68 ? 21.681 3.856 -26.061 1.00 53.53 68 PRO A N 1
ATOM 515 C CA . PRO A 1 68 ? 21.458 5.120 -25.373 1.00 53.53 68 PRO A CA 1
ATOM 516 C C . PRO A 1 68 ? 22.134 6.253 -26.149 1.00 53.53 68 PRO A C 1
ATOM 518 O O . PRO A 1 68 ? 23.318 6.148 -26.473 1.00 53.53 68 PRO A O 1
ATOM 521 N N . ASN A 1 69 ? 21.403 7.331 -26.437 1.00 60.47 69 ASN A N 1
ATOM 522 C CA . ASN A 1 69 ? 21.959 8.519 -27.085 1.00 60.47 69 ASN A CA 1
ATOM 523 C C . ASN A 1 69 ? 22.789 9.316 -26.066 1.00 60.47 69 ASN A C 1
ATOM 525 O O . ASN A 1 69 ? 22.325 10.299 -25.491 1.00 60.47 69 ASN A O 1
ATOM 529 N N . LYS A 1 70 ? 23.985 8.811 -25.750 1.00 62.50 70 LYS A N 1
ATOM 530 C CA . LYS A 1 70 ? 24.897 9.439 -24.793 1.00 62.50 70 LYS A CA 1
ATOM 531 C C . LYS A 1 70 ? 25.590 10.625 -25.465 1.00 62.50 70 LYS A C 1
ATOM 533 O O . LYS A 1 70 ? 26.210 10.423 -26.508 1.00 62.50 70 LYS A O 1
ATOM 538 N N . PRO A 1 71 ? 25.532 11.827 -24.873 1.00 69.06 71 PRO A N 1
ATOM 539 C CA . PRO A 1 71 ? 26.349 12.941 -25.331 1.00 69.06 71 PRO A CA 1
ATOM 540 C C . PRO A 1 71 ? 27.839 12.574 -25.293 1.00 69.06 71 PRO A C 1
ATOM 542 O O . PRO A 1 71 ? 28.303 12.004 -24.302 1.00 69.06 71 PRO A O 1
ATOM 545 N N . ASP A 1 72 ? 28.578 12.920 -26.347 1.00 68.81 72 ASP A N 1
ATOM 546 C CA . ASP A 1 72 ? 30.035 12.773 -26.419 1.00 68.81 72 ASP A CA 1
ATOM 547 C C . ASP A 1 72 ? 30.668 14.108 -26.868 1.00 68.81 72 ASP A C 1
ATOM 549 O O . ASP A 1 72 ? 30.406 14.549 -27.992 1.00 68.81 72 ASP A O 1
ATOM 553 N N . PRO A 1 73 ? 31.447 14.797 -26.008 1.00 77.94 73 PRO A N 1
ATOM 554 C CA . PRO A 1 73 ? 31.840 14.397 -24.652 1.00 77.94 73 PRO A CA 1
ATOM 555 C C . PRO A 1 73 ? 30.676 14.470 -23.653 1.00 77.94 73 PRO A C 1
ATOM 557 O O . PRO A 1 73 ? 29.830 15.357 -23.743 1.00 77.94 73 PRO A O 1
ATOM 560 N N . MET A 1 74 ? 30.658 13.568 -22.666 1.00 79.56 74 MET A N 1
ATOM 561 C CA . MET A 1 74 ? 29.640 13.551 -21.607 1.00 79.56 74 MET A CA 1
ATOM 562 C C . MET A 1 74 ? 29.735 14.818 -20.736 1.00 79.56 74 MET A C 1
ATOM 564 O O . MET A 1 74 ? 30.754 15.010 -20.062 1.00 79.56 74 MET A O 1
ATOM 568 N N . PRO A 1 75 ? 28.690 15.666 -20.669 1.00 80.00 75 PRO A N 1
ATOM 569 C CA . PRO A 1 75 ? 28.669 16.796 -19.753 1.00 80.00 75 PRO A CA 1
ATOM 570 C C . PRO A 1 75 ? 28.729 16.312 -18.302 1.00 80.00 75 PRO A C 1
ATOM 572 O O . PRO A 1 75 ? 27.977 15.422 -17.900 1.00 80.00 75 PRO A O 1
ATOM 575 N N . HIS A 1 76 ? 29.594 16.918 -17.486 1.00 75.75 76 HIS A N 1
ATOM 576 C CA . HIS A 1 76 ? 29.785 16.522 -16.084 1.00 75.75 76 HIS A CA 1
ATOM 577 C C . HIS A 1 76 ? 28.477 16.569 -15.273 1.00 75.75 76 HIS A C 1
ATOM 579 O O . HIS A 1 76 ? 28.250 15.748 -14.389 1.00 75.75 76 HIS A O 1
ATOM 585 N N . ASN A 1 77 ? 27.589 17.511 -15.592 1.00 74.75 77 ASN A N 1
ATOM 586 C CA . ASN A 1 77 ? 26.277 17.651 -14.966 1.00 74.75 77 ASN A CA 1
ATOM 587 C C . ASN A 1 77 ? 25.255 16.599 -15.420 1.00 74.75 77 ASN A C 1
ATOM 589 O O . ASN A 1 77 ? 24.234 16.480 -14.766 1.00 74.75 77 ASN A O 1
ATOM 593 N N . LEU A 1 78 ? 25.493 15.855 -16.504 1.00 68.00 78 LEU A N 1
ATOM 594 C CA . LEU A 1 78 ? 24.605 14.782 -16.976 1.00 68.00 78 LEU A CA 1
ATOM 595 C C . LEU A 1 78 ? 25.174 13.389 -16.707 1.00 68.00 78 LEU A C 1
ATOM 597 O O . LEU A 1 78 ? 24.446 12.406 -16.799 1.00 68.00 78 LEU A O 1
ATOM 601 N N . ALA A 1 79 ? 26.451 13.296 -16.323 1.00 66.88 79 ALA A N 1
ATOM 602 C CA . ALA A 1 79 ? 27.122 12.032 -16.042 1.00 66.88 79 ALA A CA 1
ATOM 603 C C . ALA A 1 79 ? 26.358 11.173 -15.018 1.00 66.88 79 ALA A C 1
ATOM 605 O O . ALA A 1 79 ? 26.282 9.958 -15.183 1.00 66.88 79 ALA A O 1
ATOM 606 N N . PHE A 1 80 ? 25.729 11.802 -14.016 1.00 66.19 80 PHE A N 1
ATOM 607 C CA . PHE A 1 80 ? 24.968 11.095 -12.984 1.00 66.19 80 PHE A CA 1
ATOM 608 C C . PHE A 1 80 ? 23.751 10.326 -13.531 1.00 66.19 80 PHE A C 1
ATOM 610 O O . PHE A 1 80 ? 23.421 9.282 -12.980 1.00 66.19 80 PHE A O 1
ATOM 617 N N . LEU A 1 81 ? 23.127 10.783 -14.628 1.00 59.66 81 LEU A N 1
ATOM 618 C CA . LEU A 1 81 ? 21.990 10.103 -15.276 1.00 59.66 81 LEU A CA 1
ATOM 619 C C . LEU A 1 81 ? 22.392 8.768 -15.917 1.00 59.66 81 LEU A C 1
ATOM 621 O O . LEU A 1 81 ? 21.545 7.925 -16.195 1.00 59.66 81 LEU A O 1
ATOM 625 N N . PHE A 1 82 ? 23.689 8.584 -16.168 1.00 64.94 82 PHE A N 1
ATOM 626 C CA . PHE A 1 82 ? 24.251 7.378 -16.770 1.00 64.94 82 PHE A CA 1
ATOM 627 C C . PHE A 1 82 ? 25.065 6.547 -15.769 1.00 64.94 82 PHE A C 1
ATOM 629 O O . PHE A 1 82 ? 25.639 5.522 -16.152 1.00 64.94 82 PHE A O 1
ATOM 636 N N . THR A 1 83 ? 25.122 6.971 -14.502 1.00 65.12 83 THR A N 1
ATOM 637 C CA . THR A 1 83 ? 25.788 6.235 -13.429 1.00 65.12 83 THR A CA 1
ATOM 638 C C . THR A 1 83 ? 24.947 5.028 -13.039 1.00 65.12 83 THR A C 1
ATOM 640 O O . THR A 1 83 ? 23.762 5.146 -12.738 1.00 65.12 83 THR A O 1
ATOM 643 N N . LYS A 1 84 ? 25.571 3.847 -13.021 1.00 66.56 84 LYS A N 1
ATOM 644 C CA . LYS A 1 84 ? 24.924 2.637 -12.513 1.00 66.56 84 LYS A CA 1
ATOM 645 C C . LYS A 1 84 ? 24.829 2.684 -10.992 1.00 66.56 84 LYS A C 1
ATOM 647 O O . LYS A 1 84 ? 25.800 3.037 -10.326 1.00 66.56 84 LYS A O 1
ATOM 652 N N . ILE A 1 85 ? 23.681 2.268 -10.473 1.00 70.38 85 ILE A N 1
ATOM 653 C CA . ILE A 1 85 ? 23.456 2.093 -9.039 1.00 70.38 85 ILE A CA 1
ATOM 654 C C . ILE A 1 85 ? 24.335 0.935 -8.547 1.00 70.38 85 ILE A C 1
ATOM 656 O O . ILE A 1 85 ? 24.375 -0.129 -9.169 1.00 70.38 85 ILE A O 1
ATOM 660 N N . THR A 1 86 ? 25.072 1.145 -7.457 1.00 79.56 86 THR A N 1
ATOM 661 C CA . THR A 1 86 ? 25.904 0.102 -6.843 1.00 79.56 86 THR A CA 1
ATOM 662 C C . THR A 1 86 ? 25.058 -0.852 -5.990 1.00 79.56 86 THR A C 1
ATOM 664 O O . THR A 1 86 ? 23.966 -0.487 -5.550 1.00 79.56 86 THR A O 1
ATOM 667 N N . PRO A 1 87 ? 25.543 -2.066 -5.679 1.00 77.56 87 PRO A N 1
ATOM 668 C CA . PRO A 1 87 ? 24.819 -3.007 -4.817 1.00 77.56 87 PRO A CA 1
ATOM 669 C C . PRO A 1 87 ? 24.491 -2.442 -3.438 1.00 77.56 87 PRO A C 1
ATOM 671 O O . PRO A 1 87 ? 23.418 -2.701 -2.900 1.00 77.56 87 PRO A O 1
ATOM 674 N N . GLU A 1 88 ? 25.398 -1.649 -2.868 1.00 81.50 88 GLU A N 1
ATOM 675 C CA . GLU A 1 88 ? 25.195 -0.982 -1.583 1.00 81.50 88 GLU A CA 1
ATOM 676 C C . GLU A 1 88 ? 24.057 0.036 -1.672 1.00 81.50 88 GLU A C 1
ATOM 678 O O . GLU A 1 88 ? 23.246 0.136 -0.751 1.00 81.50 88 GLU A O 1
ATOM 683 N N . GLN A 1 89 ? 23.957 0.751 -2.796 1.00 81.25 89 GLN A N 1
ATOM 684 C CA . GLN A 1 89 ? 22.857 1.675 -3.060 1.00 81.25 89 GLN A CA 1
ATOM 685 C C . GLN A 1 89 ? 21.531 0.926 -3.261 1.00 81.25 89 GLN A C 1
ATOM 687 O O . GLN A 1 89 ? 20.524 1.335 -2.691 1.00 81.25 89 GLN A O 1
ATOM 692 N N . MET A 1 90 ? 21.519 -0.210 -3.969 1.00 80.62 90 MET A N 1
ATOM 693 C CA . MET A 1 90 ? 20.317 -1.052 -4.099 1.00 80.62 90 MET A CA 1
ATOM 694 C C . MET A 1 90 ? 19.844 -1.580 -2.736 1.00 80.62 90 MET A C 1
ATOM 696 O O . MET A 1 90 ? 18.660 -1.502 -2.408 1.00 80.62 90 MET A O 1
ATOM 700 N N . MET A 1 91 ? 20.773 -2.073 -1.908 1.00 87.25 91 MET A N 1
ATOM 701 C CA . MET A 1 91 ? 20.488 -2.486 -0.528 1.00 87.25 91 MET A CA 1
ATOM 702 C C . MET A 1 91 ? 19.922 -1.334 0.297 1.00 87.25 91 MET A C 1
ATOM 704 O O . MET A 1 91 ? 18.973 -1.521 1.056 1.00 87.25 91 MET A O 1
ATOM 708 N N . TYR A 1 92 ? 20.496 -0.139 0.155 1.00 89.69 92 TYR A N 1
ATOM 709 C CA . TYR A 1 92 ? 20.016 1.050 0.841 1.00 89.69 92 TYR A CA 1
ATOM 710 C C . TYR A 1 92 ? 18.557 1.358 0.482 1.00 89.69 92 TYR A C 1
ATOM 712 O O . TYR A 1 92 ? 17.756 1.566 1.390 1.00 89.69 92 TYR A O 1
ATOM 720 N N . MET A 1 93 ? 18.179 1.294 -0.797 1.00 88.75 93 MET A N 1
ATOM 721 C CA . MET A 1 93 ? 16.796 1.529 -1.237 1.00 88.75 93 MET A CA 1
ATOM 722 C C . MET A 1 93 ? 15.814 0.533 -0.597 1.00 88.75 93 MET A C 1
ATOM 724 O O . MET A 1 93 ? 14.805 0.934 -0.015 1.00 88.75 93 MET A O 1
ATOM 728 N N . TRP A 1 94 ? 16.152 -0.759 -0.589 1.00 91.56 94 TRP A N 1
ATOM 729 C CA . TRP A 1 94 ? 15.346 -1.786 0.084 1.00 91.56 94 TRP A CA 1
ATOM 730 C C . TRP A 1 94 ? 15.270 -1.608 1.605 1.00 91.56 94 TRP A C 1
ATOM 732 O O . TRP A 1 94 ? 14.229 -1.866 2.218 1.00 91.56 94 TRP A O 1
ATOM 742 N N . ASN A 1 95 ? 16.353 -1.149 2.232 1.00 94.06 95 ASN A N 1
ATOM 743 C CA . ASN A 1 95 ? 16.368 -0.832 3.658 1.00 94.06 95 ASN A CA 1
ATOM 744 C C . ASN A 1 95 ? 15.469 0.368 3.978 1.00 94.06 95 ASN A C 1
ATOM 746 O O . ASN A 1 95 ? 14.791 0.344 5.003 1.00 94.06 95 ASN A O 1
ATOM 750 N N . VAL A 1 96 ? 15.411 1.379 3.105 1.00 94.44 96 VAL A N 1
ATOM 751 C CA . VAL A 1 96 ? 14.490 2.516 3.249 1.00 94.44 96 VAL A CA 1
ATOM 752 C C . VAL A 1 96 ? 13.035 2.050 3.149 1.00 94.44 96 VAL A C 1
ATOM 754 O O . VAL A 1 96 ? 12.240 2.391 4.025 1.00 94.44 96 VAL A O 1
ATOM 757 N N . LEU A 1 97 ? 12.693 1.203 2.172 1.00 94.25 97 LEU A N 1
ATOM 758 C CA . LEU A 1 97 ? 11.346 0.627 2.068 1.00 94.25 97 LEU A CA 1
ATOM 759 C C . LEU A 1 97 ? 10.979 -0.193 3.317 1.00 94.25 97 LEU A C 1
ATOM 761 O O . LEU A 1 97 ? 9.906 -0.034 3.902 1.00 94.25 97 LEU A O 1
ATOM 765 N N . THR A 1 98 ? 11.916 -1.016 3.793 1.00 96.00 98 THR A N 1
ATOM 766 C CA . THR A 1 98 ? 11.745 -1.794 5.030 1.00 96.00 98 THR A CA 1
ATOM 767 C C . THR A 1 98 ? 11.542 -0.881 6.242 1.00 96.00 98 THR A C 1
ATOM 769 O O . THR A 1 98 ? 10.684 -1.140 7.087 1.00 96.00 98 THR A O 1
ATOM 772 N N . PHE A 1 99 ? 12.293 0.217 6.328 1.00 96.56 99 PHE A N 1
ATOM 773 C CA . PHE A 1 99 ? 12.175 1.198 7.402 1.00 96.56 99 PHE A CA 1
ATOM 774 C C . PHE A 1 99 ? 10.816 1.911 7.400 1.00 96.56 99 PHE A C 1
ATOM 776 O O . PHE A 1 99 ? 10.212 2.069 8.466 1.00 96.56 99 PHE A O 1
ATOM 783 N N . ILE A 1 100 ? 10.304 2.291 6.224 1.00 96.38 100 ILE A N 1
ATOM 784 C CA . ILE A 1 100 ? 8.961 2.867 6.064 1.00 96.38 100 ILE A CA 1
ATOM 785 C C . ILE A 1 100 ? 7.897 1.899 6.581 1.00 96.38 100 ILE A C 1
ATOM 787 O O . ILE A 1 100 ? 7.071 2.287 7.410 1.00 96.38 100 ILE A O 1
ATOM 791 N N . PHE A 1 101 ? 7.961 0.627 6.181 1.00 96.50 101 PHE A N 1
ATOM 792 C CA . PHE A 1 101 ? 7.028 -0.394 6.655 1.00 96.50 101 PHE A CA 1
ATOM 793 C C . PHE A 1 101 ? 7.063 -0.558 8.185 1.00 96.50 101 PHE A C 1
ATOM 795 O O . PHE A 1 101 ? 6.019 -0.571 8.847 1.00 96.50 101 PHE A O 1
ATOM 802 N N . LEU A 1 102 ? 8.260 -0.641 8.775 1.00 97.50 102 LEU A N 1
ATOM 803 C CA . LEU A 1 102 ? 8.420 -0.742 10.229 1.00 97.50 102 LEU A CA 1
ATOM 804 C C . LEU A 1 102 ? 7.910 0.511 10.947 1.00 97.50 102 LEU A C 1
ATOM 806 O O . LEU A 1 102 ? 7.322 0.408 12.027 1.00 97.50 102 LEU A O 1
ATOM 810 N N . THR A 1 103 ? 8.082 1.685 10.341 1.00 97.94 103 THR A N 1
ATOM 811 C CA . THR A 1 103 ? 7.543 2.945 10.856 1.00 97.94 103 THR A CA 1
ATOM 812 C C . THR A 1 103 ? 6.020 2.920 10.849 1.00 97.94 103 THR A C 1
ATOM 814 O O . THR A 1 103 ? 5.423 3.172 11.891 1.00 97.94 103 THR A O 1
ATOM 817 N N . GLN A 1 104 ? 5.373 2.522 9.751 1.00 97.75 104 GLN A N 1
ATOM 818 C CA . GLN A 1 104 ? 3.913 2.383 9.701 1.00 97.75 104 GLN A CA 1
ATOM 819 C C . GLN A 1 104 ? 3.390 1.407 10.762 1.00 97.75 104 GLN A C 1
ATOM 821 O O . GLN A 1 104 ? 2.471 1.746 11.509 1.00 97.75 104 GLN A O 1
ATOM 826 N N . CYS A 1 105 ? 4.013 0.231 10.902 1.00 98.19 105 CYS A N 1
ATOM 827 C CA . CYS A 1 105 ? 3.651 -0.730 11.948 1.00 98.19 105 CYS A CA 1
ATOM 828 C C . CYS A 1 105 ? 3.773 -0.111 13.349 1.00 98.19 105 CYS A C 1
ATOM 830 O O . CYS A 1 105 ? 2.859 -0.218 14.170 1.00 98.19 105 CYS A O 1
ATOM 832 N N . THR A 1 106 ? 4.884 0.582 13.611 1.00 98.31 106 THR A N 1
ATOM 833 C CA . THR A 1 106 ? 5.139 1.253 14.892 1.00 98.31 106 THR A CA 1
ATOM 834 C C . THR A 1 106 ? 4.110 2.346 15.163 1.00 98.31 106 THR A C 1
ATOM 836 O O . THR A 1 106 ? 3.608 2.443 16.278 1.00 98.31 106 THR A O 1
ATOM 839 N N . MET A 1 107 ? 3.740 3.134 14.152 1.00 98.56 107 MET A N 1
ATOM 840 C CA . MET A 1 107 ? 2.725 4.182 14.263 1.00 98.56 107 MET A CA 1
ATOM 841 C C . MET A 1 107 ? 1.348 3.614 14.608 1.00 98.56 107 MET A C 1
ATOM 843 O O . MET A 1 107 ? 0.658 4.186 15.447 1.00 98.56 107 MET A O 1
ATOM 847 N N . ILE A 1 108 ? 0.957 2.481 14.017 1.00 98.56 108 ILE A N 1
ATOM 848 C CA . ILE A 1 108 ? -0.313 1.810 14.330 1.00 98.56 108 ILE A CA 1
ATOM 849 C C . ILE A 1 108 ? -0.326 1.334 15.789 1.00 98.56 108 ILE A C 1
ATOM 851 O O . ILE A 1 108 ? -1.288 1.578 16.520 1.00 98.56 108 ILE A O 1
ATOM 855 N N . VAL A 1 109 ? 0.753 0.694 16.247 1.00 98.38 109 VAL A N 1
ATOM 856 C CA . VAL A 1 109 ? 0.872 0.246 17.645 1.00 98.38 109 VAL A CA 1
ATOM 857 C C . VAL A 1 109 ? 0.892 1.441 18.604 1.00 98.38 109 VAL A C 1
ATOM 859 O O . VAL A 1 109 ? 0.190 1.430 19.616 1.00 98.38 109 VAL A O 1
ATOM 862 N N . ALA A 1 110 ? 1.633 2.501 18.274 1.00 98.19 110 ALA A N 1
ATOM 863 C CA . ALA A 1 110 ? 1.691 3.729 19.061 1.00 98.19 110 ALA A CA 1
ATOM 864 C C . ALA A 1 110 ? 0.327 4.429 19.134 1.00 98.19 110 ALA A C 1
ATOM 866 O O . ALA A 1 110 ? -0.048 4.924 20.194 1.00 98.19 110 ALA A O 1
ATOM 867 N N . TYR A 1 111 ? -0.449 4.421 18.048 1.00 98.44 111 TYR A N 1
ATOM 868 C CA . TYR A 1 111 ? -1.813 4.942 18.035 1.00 98.44 111 TYR A CA 1
ATOM 869 C C . TYR A 1 111 ? -2.737 4.143 18.959 1.00 98.44 111 TYR A C 1
ATOM 871 O O . TYR A 1 111 ? -3.469 4.733 19.753 1.00 98.44 111 TYR A O 1
ATOM 879 N N . CYS A 1 112 ? -2.653 2.809 18.931 1.00 98.06 112 CYS A N 1
ATOM 880 C CA . CYS A 1 112 ? -3.373 1.957 19.876 1.00 98.06 112 CYS A CA 1
ATOM 881 C C . CYS A 1 112 ? -3.004 2.289 21.333 1.00 98.06 112 CYS A C 1
ATOM 883 O O . CYS A 1 112 ? -3.889 2.460 22.170 1.00 98.06 112 CYS A O 1
ATOM 885 N N . ALA A 1 113 ? -1.710 2.425 21.638 1.00 97.81 113 ALA A N 1
ATOM 886 C CA . ALA A 1 113 ? -1.246 2.786 22.976 1.00 97.81 113 ALA A CA 1
ATOM 887 C C . ALA A 1 113 ? -1.738 4.181 23.402 1.00 97.81 113 ALA A C 1
ATOM 889 O O . ALA A 1 113 ? -2.210 4.352 24.525 1.00 97.81 113 ALA A O 1
ATOM 890 N N . ALA A 1 114 ? -1.698 5.162 22.497 1.00 97.56 114 ALA A N 1
ATOM 891 C CA . ALA A 1 114 ? -2.183 6.514 22.753 1.00 97.56 114 ALA A CA 1
ATOM 892 C C . ALA A 1 114 ? -3.686 6.533 23.068 1.00 97.56 114 ALA A C 1
ATOM 894 O O . ALA A 1 114 ? -4.095 7.190 24.021 1.00 97.56 114 ALA A O 1
ATOM 895 N N . LEU A 1 115 ? -4.499 5.770 22.329 1.00 97.38 115 LEU A N 1
ATOM 896 C CA . LEU A 1 115 ? -5.931 5.637 22.609 1.00 97.38 115 LEU A CA 1
ATOM 897 C C . LEU A 1 115 ? -6.220 4.934 23.940 1.00 97.38 115 LEU A C 1
ATOM 899 O O . LEU A 1 115 ? -7.180 5.297 24.614 1.00 97.38 115 LEU A O 1
ATOM 903 N N . ALA A 1 116 ? -5.408 3.945 24.319 1.00 96.50 116 ALA A N 1
ATOM 904 C CA . ALA A 1 116 ? -5.545 3.261 25.602 1.00 96.50 116 ALA A CA 1
ATOM 905 C C . ALA A 1 116 ? -5.175 4.174 26.786 1.00 96.50 116 ALA A C 1
ATOM 907 O O . ALA A 1 116 ? -5.827 4.132 27.826 1.00 96.50 116 ALA A O 1
ATOM 908 N N . MET A 1 117 ? -4.141 5.009 26.631 1.00 96.69 117 MET A N 1
ATOM 909 C CA . MET A 1 117 ? -3.675 5.930 27.675 1.00 96.69 117 MET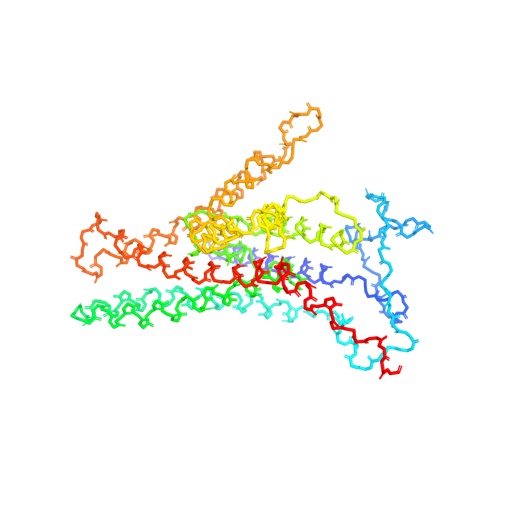 A CA 1
ATOM 910 C C . MET A 1 117 ? -4.527 7.197 27.786 1.00 96.69 117 MET A C 1
ATOM 912 O O . MET A 1 117 ? -4.693 7.730 28.882 1.00 96.69 117 MET A O 1
ATOM 916 N N . PHE A 1 118 ? -5.055 7.688 26.663 1.00 96.25 118 PHE A N 1
ATOM 917 C CA . PHE A 1 118 ? -5.757 8.968 26.577 1.00 96.25 118 PHE A CA 1
ATOM 918 C C . PHE A 1 118 ? -7.109 8.843 25.853 1.00 96.25 118 PHE A C 1
ATOM 920 O O . PHE A 1 118 ? -7.324 9.500 24.829 1.00 96.25 118 PHE A O 1
ATOM 927 N N . PRO A 1 119 ? -8.053 8.037 26.373 1.00 92.56 119 PRO A N 1
ATOM 928 C CA . PRO A 1 119 ? -9.322 7.762 25.694 1.00 92.56 119 PRO A CA 1
ATOM 929 C C . PRO A 1 119 ? -10.166 9.025 25.451 1.00 92.56 119 PRO A C 1
ATOM 931 O O . PRO A 1 119 ? -10.803 9.146 24.406 1.00 92.56 119 PRO A O 1
ATOM 934 N N . GLU A 1 120 ? -10.107 10.001 26.362 1.00 95.50 120 GLU A N 1
ATOM 935 C CA . GLU A 1 120 ? -10.821 11.284 26.248 1.00 95.50 120 GLU A CA 1
ATOM 936 C C . GLU A 1 120 ? -10.259 12.194 25.141 1.00 95.50 120 GLU A C 1
ATOM 938 O O . GLU A 1 120 ? -10.945 13.087 24.647 1.00 95.50 120 GLU A O 1
ATOM 943 N N . MET A 1 121 ? -9.011 11.969 24.712 1.00 95.88 121 MET A N 1
ATOM 944 C CA . MET A 1 121 ? -8.340 12.751 23.666 1.00 95.88 121 MET A CA 1
ATOM 945 C C . MET A 1 121 ? -8.396 12.058 22.301 1.00 95.88 121 MET A C 1
ATOM 947 O O . MET A 1 121 ? -7.484 12.208 21.486 1.00 95.88 121 MET A O 1
ATOM 951 N N . TRP A 1 122 ? -9.472 11.310 22.033 1.00 95.00 122 TRP A N 1
ATOM 952 C CA . TRP A 1 122 ? -9.617 10.502 20.821 1.00 95.00 122 TRP A CA 1
ATOM 953 C C . TRP A 1 122 ? -9.292 11.271 19.533 1.00 95.00 122 TRP A C 1
ATOM 955 O O . TRP A 1 122 ? -8.516 10.780 18.711 1.00 95.00 122 TRP A O 1
ATOM 965 N N . TRP A 1 123 ? -9.829 12.486 19.370 1.00 96.06 123 TRP A N 1
ATOM 966 C CA . TRP A 1 123 ? -9.570 13.322 18.192 1.00 96.06 123 TRP A CA 1
ATOM 967 C C . TRP A 1 123 ? -8.093 13.682 18.051 1.00 96.06 123 TRP A C 1
ATOM 969 O O . TRP A 1 123 ? -7.528 13.527 16.971 1.00 96.06 123 TRP A O 1
ATOM 979 N N . THR A 1 124 ? -7.453 14.107 19.140 1.00 97.06 124 THR A N 1
ATOM 980 C CA . THR A 1 124 ? -6.035 14.475 19.148 1.00 97.06 124 THR A CA 1
ATOM 981 C C . THR A 1 124 ? -5.163 13.277 18.792 1.00 97.06 124 THR A C 1
ATOM 983 O O . THR A 1 124 ? -4.363 13.363 17.866 1.00 97.06 124 THR A O 1
ATOM 986 N N . CYS A 1 125 ? -5.362 12.129 19.450 1.00 97.44 125 CYS A N 1
ATOM 987 C CA . CYS A 1 125 ? -4.622 10.903 19.145 1.00 97.44 125 CYS A CA 1
ATOM 988 C C . CYS A 1 125 ? -4.815 10.474 17.686 1.00 97.44 125 CYS A C 1
ATOM 990 O O . CYS A 1 125 ? -3.857 10.096 17.018 1.00 97.44 125 CYS A O 1
ATOM 992 N N . THR A 1 126 ? -6.049 10.563 17.185 1.00 97.44 126 THR A N 1
ATOM 993 C CA . THR A 1 126 ? -6.400 10.149 15.824 1.00 97.44 126 THR A CA 1
ATOM 994 C C . THR A 1 126 ? -5.792 11.062 14.769 1.00 97.44 126 THR A C 1
ATOM 996 O O . THR A 1 126 ? -5.262 10.556 13.788 1.00 97.44 126 THR A O 1
ATOM 999 N N . LEU A 1 127 ? -5.800 12.383 14.961 1.00 97.12 127 LEU A N 1
ATOM 1000 C CA . LEU A 1 127 ? -5.202 13.324 14.007 1.00 97.12 127 LEU A CA 1
ATOM 1001 C C . LEU A 1 127 ? -3.668 13.305 14.053 1.00 97.12 127 LEU A C 1
ATOM 1003 O O . LEU A 1 127 ? -3.031 13.333 13.000 1.00 97.12 127 LEU A O 1
ATOM 1007 N N . CYS A 1 128 ? -3.073 13.193 15.247 1.00 97.31 128 CYS A N 1
ATOM 1008 C CA . CYS A 1 128 ? -1.623 13.054 15.416 1.00 97.31 128 CYS A CA 1
ATOM 1009 C C . CYS A 1 128 ? -1.079 11.733 14.853 1.00 97.31 128 CYS A C 1
ATOM 1011 O O . CYS A 1 128 ? 0.090 11.673 14.488 1.00 97.31 128 CYS A O 1
ATOM 1013 N N . PHE A 1 129 ? -1.906 10.690 14.766 1.00 98.12 129 PHE A N 1
ATOM 1014 C CA . PHE A 1 129 ? -1.589 9.478 14.015 1.00 98.12 129 PHE A CA 1
ATOM 1015 C C . PHE A 1 129 ? -1.854 9.667 12.518 1.00 98.12 129 PHE A C 1
ATOM 1017 O O . PHE A 1 129 ? -0.961 9.483 11.696 1.00 98.12 129 PHE A O 1
ATOM 1024 N N . GLY A 1 130 ? -3.080 10.043 12.1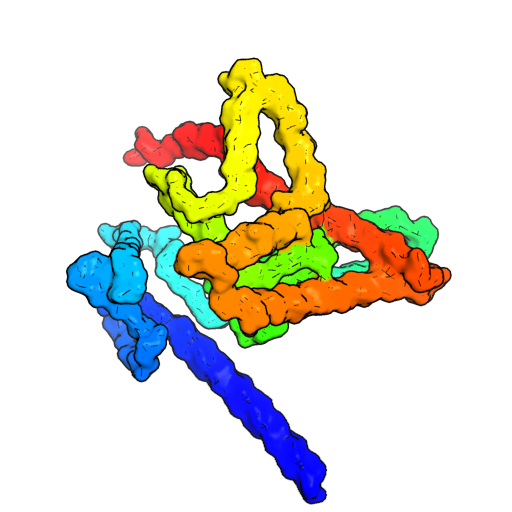67 1.00 97.56 130 GLY A N 1
ATOM 1025 C CA . GLY A 1 130 ? -3.606 9.941 10.815 1.00 97.56 130 GLY A CA 1
ATOM 1026 C C . GLY A 1 130 ? -2.914 10.841 9.801 1.00 97.56 130 GLY A C 1
ATOM 1027 O O . GLY A 1 130 ? -2.620 10.388 8.695 1.00 97.56 130 GLY A O 1
ATOM 1028 N N . ILE A 1 131 ? -2.601 12.089 10.168 1.00 96.69 131 ILE A N 1
ATOM 1029 C CA . ILE A 1 131 ? -1.933 13.030 9.254 1.00 96.69 131 ILE A CA 1
ATOM 1030 C C . ILE A 1 131 ? -0.503 12.553 8.936 1.00 96.69 131 ILE A C 1
ATOM 1032 O O . ILE A 1 131 ? -0.205 12.358 7.755 1.00 96.69 131 ILE A O 1
ATOM 1036 N N . PRO A 1 132 ? 0.372 12.276 9.929 1.00 98.00 132 PRO A N 1
ATOM 1037 C CA . PRO A 1 132 ? 1.688 11.712 9.641 1.00 98.00 132 PRO A CA 1
ATOM 1038 C C . PRO A 1 132 ? 1.622 10.349 8.948 1.00 98.00 132 PRO A C 1
ATOM 1040 O O . PRO A 1 132 ? 2.428 10.087 8.062 1.00 98.00 132 PRO A O 1
ATOM 1043 N N . PHE A 1 133 ? 0.666 9.485 9.309 1.00 98.12 133 PHE A N 1
ATOM 1044 C CA . PHE A 1 133 ? 0.537 8.160 8.696 1.00 98.12 133 PHE A CA 1
ATOM 1045 C C . PHE A 1 133 ? 0.204 8.263 7.205 1.00 98.12 133 PHE A C 1
ATOM 1047 O O . PHE A 1 133 ? 0.815 7.576 6.389 1.00 98.12 133 PHE A O 1
ATOM 1054 N N . SER A 1 134 ? -0.695 9.184 6.841 1.00 96.81 134 SER A N 1
ATOM 1055 C CA . SER A 1 134 ? -1.017 9.484 5.441 1.00 96.81 134 SER A CA 1
ATOM 1056 C C . SER A 1 134 ? 0.225 9.960 4.681 1.00 96.81 134 SER A C 1
ATOM 1058 O O . SER A 1 134 ? 0.474 9.513 3.567 1.00 96.81 134 SER A O 1
ATOM 1060 N N . TYR A 1 135 ? 1.047 10.822 5.290 1.00 96.00 135 TYR A N 1
ATOM 1061 C CA . TYR A 1 135 ? 2.297 11.274 4.676 1.00 96.00 135 TYR A CA 1
ATOM 1062 C C . TYR A 1 135 ? 3.295 10.127 4.467 1.00 96.00 135 TYR A C 1
ATOM 1064 O O . TYR A 1 135 ? 3.886 10.015 3.398 1.00 96.00 135 TYR A O 1
ATOM 1072 N N . VAL A 1 136 ? 3.459 9.238 5.449 1.00 96.88 136 VAL A N 1
ATOM 1073 C CA . VAL A 1 136 ? 4.340 8.068 5.309 1.00 96.88 136 VAL A CA 1
ATOM 1074 C C . VAL A 1 136 ? 3.830 7.111 4.224 1.00 96.88 136 VAL A C 1
ATOM 1076 O O . VAL A 1 136 ? 4.637 6.568 3.479 1.00 96.88 136 VAL A O 1
ATOM 1079 N N . ALA A 1 137 ? 2.512 6.942 4.077 1.00 95.06 137 ALA A N 1
ATOM 1080 C CA . ALA A 1 137 ? 1.927 6.186 2.966 1.00 95.06 137 ALA A CA 1
ATOM 1081 C C . ALA A 1 137 ? 2.211 6.829 1.593 1.00 95.06 137 ALA A C 1
ATOM 1083 O O . ALA A 1 137 ? 2.469 6.110 0.633 1.00 95.06 137 ALA A O 1
ATOM 1084 N N . ILE A 1 138 ? 2.254 8.165 1.502 1.00 93.00 138 ILE A N 1
ATOM 1085 C CA . ILE A 1 138 ? 2.718 8.852 0.285 1.00 93.00 138 ILE A CA 1
ATOM 1086 C C . ILE A 1 138 ? 4.182 8.504 0.001 1.00 93.00 138 ILE A C 1
ATOM 1088 O O . ILE A 1 138 ? 4.518 8.121 -1.116 1.00 93.00 138 ILE A O 1
ATOM 1092 N N . GLN A 1 139 ? 5.052 8.607 1.012 1.00 93.19 139 GLN A N 1
ATOM 1093 C CA . GLN A 1 139 ? 6.476 8.291 0.857 1.00 93.19 139 GLN A CA 1
ATOM 1094 C C . GLN A 1 139 ? 6.709 6.837 0.442 1.00 93.19 139 GLN A C 1
ATOM 1096 O O . GLN A 1 139 ? 7.622 6.577 -0.334 1.00 93.19 139 GLN A O 1
ATOM 1101 N N . GLN A 1 140 ? 5.879 5.905 0.917 1.00 93.69 140 GLN A N 1
ATOM 1102 C CA . GLN A 1 140 ? 5.954 4.510 0.499 1.00 93.69 140 GLN A CA 1
ATOM 1103 C C . GLN A 1 140 ? 5.841 4.366 -1.020 1.00 93.69 140 GLN A C 1
ATOM 1105 O O . GLN A 1 140 ? 6.726 3.763 -1.605 1.00 93.69 140 GLN A O 1
ATOM 1110 N N . ILE A 1 141 ? 4.846 4.995 -1.657 1.00 89.19 141 ILE A N 1
ATOM 1111 C CA . ILE A 1 141 ? 4.667 4.919 -3.118 1.00 89.19 141 ILE A CA 1
ATOM 1112 C C . ILE A 1 141 ? 5.878 5.458 -3.878 1.00 89.19 141 ILE A C 1
ATOM 1114 O O . ILE A 1 141 ? 6.329 4.831 -4.832 1.00 89.19 141 ILE A O 1
ATOM 1118 N N . TYR A 1 142 ? 6.433 6.596 -3.455 1.00 87.06 142 TYR A N 1
ATOM 1119 C CA . TYR A 1 142 ? 7.622 7.156 -4.107 1.00 87.06 142 TYR A CA 1
ATOM 1120 C C . TYR A 1 142 ? 8.836 6.231 -3.979 1.00 87.06 142 TYR A C 1
ATOM 1122 O O . TYR A 1 142 ? 9.559 6.019 -4.948 1.00 87.06 142 TYR A O 1
ATOM 1130 N N . ILE A 1 143 ? 9.045 5.643 -2.800 1.00 89.88 143 ILE A N 1
ATOM 1131 C CA . ILE A 1 143 ? 10.148 4.704 -2.591 1.00 89.88 143 ILE A CA 1
ATOM 1132 C C . ILE A 1 143 ? 9.906 3.385 -3.325 1.00 89.88 143 ILE A C 1
ATOM 1134 O O . ILE A 1 143 ? 10.852 2.842 -3.884 1.00 89.88 143 ILE A O 1
ATOM 1138 N N . ASP A 1 144 ? 8.675 2.880 -3.373 1.00 87.88 144 ASP A N 1
ATOM 1139 C CA . ASP A 1 144 ? 8.324 1.705 -4.170 1.00 87.88 144 ASP A CA 1
ATOM 1140 C C . ASP A 1 144 ? 8.650 1.933 -5.643 1.00 87.88 144 ASP A C 1
ATOM 1142 O O . ASP A 1 144 ? 9.308 1.098 -6.259 1.00 87.88 144 ASP A O 1
ATOM 1146 N N . HIS A 1 145 ? 8.243 3.080 -6.189 1.00 84.00 145 HIS A N 1
ATOM 1147 C CA . HIS A 1 145 ? 8.548 3.489 -7.555 1.00 84.00 145 HIS A CA 1
ATOM 1148 C C . HIS A 1 145 ? 10.063 3.502 -7.812 1.00 84.00 145 HIS A C 1
ATOM 1150 O O . HIS A 1 145 ? 10.549 2.867 -8.753 1.00 84.00 145 HIS A O 1
ATOM 1156 N N . ASP A 1 146 ? 10.836 4.144 -6.934 1.00 82.94 146 ASP A N 1
ATOM 1157 C CA . ASP A 1 146 ? 12.294 4.180 -7.046 1.00 82.94 146 ASP A CA 1
ATOM 1158 C C . ASP A 1 146 ? 12.912 2.776 -6.950 1.00 82.94 146 ASP A C 1
ATOM 1160 O O . ASP A 1 146 ? 13.786 2.428 -7.746 1.00 82.94 146 ASP A O 1
ATOM 1164 N N . VAL A 1 147 ? 12.455 1.934 -6.017 1.00 84.44 147 VAL A N 1
ATOM 1165 C CA . VAL A 1 147 ? 12.921 0.546 -5.864 1.00 84.44 147 VAL A CA 1
ATOM 1166 C C . VAL A 1 147 ? 12.575 -0.281 -7.101 1.00 84.44 147 VAL A C 1
ATOM 1168 O O . VAL A 1 147 ? 13.424 -1.038 -7.567 1.00 84.44 147 VAL A O 1
ATOM 1171 N N . MET A 1 148 ? 11.390 -0.116 -7.692 1.00 81.94 148 MET A N 1
ATOM 1172 C CA . MET A 1 148 ? 11.006 -0.819 -8.920 1.00 81.94 148 MET A CA 1
ATOM 1173 C C . MET A 1 148 ? 11.952 -0.498 -10.081 1.00 81.94 148 MET A C 1
ATOM 1175 O O . MET A 1 148 ? 12.323 -1.415 -10.817 1.00 81.94 148 MET A O 1
ATOM 1179 N N . HIS A 1 149 ? 12.395 0.755 -10.214 1.00 77.75 149 HIS A N 1
ATOM 1180 C CA . HIS A 1 149 ? 13.309 1.179 -11.279 1.00 77.75 149 HIS A CA 1
ATOM 1181 C C . HIS A 1 149 ? 14.788 0.915 -10.994 1.00 77.75 149 HIS A C 1
ATOM 1183 O O . HIS A 1 149 ? 15.533 0.535 -11.897 1.00 77.75 149 HIS A O 1
ATOM 1189 N N . GLY A 1 150 ? 15.234 1.164 -9.764 1.00 71.19 150 GLY A N 1
ATOM 1190 C CA . GLY A 1 150 ? 16.651 1.158 -9.405 1.00 71.19 150 GLY A CA 1
ATOM 1191 C C . GLY A 1 150 ? 17.130 -0.131 -8.744 1.00 71.19 150 GLY A C 1
ATOM 1192 O O . GLY A 1 150 ? 18.305 -0.480 -8.850 1.00 71.19 150 GLY A O 1
ATOM 1193 N N . ALA A 1 151 ? 16.234 -0.852 -8.070 1.00 81.25 151 ALA A N 1
ATOM 1194 C CA . ALA A 1 151 ? 16.561 -2.017 -7.256 1.00 81.25 151 ALA A CA 1
ATOM 1195 C C . ALA A 1 151 ? 15.472 -3.102 -7.341 1.00 81.25 151 ALA A C 1
ATOM 1197 O O . ALA A 1 151 ? 15.054 -3.648 -6.328 1.00 81.25 151 ALA A O 1
ATOM 1198 N N . THR A 1 152 ? 15.013 -3.445 -8.549 1.00 80.62 152 THR A N 1
ATOM 1199 C CA . THR A 1 152 ? 13.813 -4.278 -8.775 1.00 80.62 152 THR A CA 1
ATOM 1200 C C . THR A 1 152 ? 13.809 -5.617 -8.028 1.00 80.62 152 THR A C 1
ATOM 1202 O O . THR A 1 152 ? 12.751 -6.149 -7.695 1.00 80.62 152 THR A O 1
ATOM 1205 N N . PHE A 1 153 ? 14.980 -6.205 -7.783 1.00 82.56 153 PHE A N 1
ATOM 1206 C CA . PHE A 1 153 ? 15.097 -7.484 -7.089 1.00 82.56 153 PHE A CA 1
ATOM 1207 C C . PHE A 1 153 ? 15.426 -7.264 -5.608 1.00 82.56 153 PHE A C 1
ATOM 1209 O O . PHE A 1 153 ? 16.453 -6.647 -5.314 1.00 82.56 153 PHE A O 1
ATOM 1216 N N . PRO A 1 154 ? 14.590 -7.767 -4.681 1.00 80.81 154 PRO A N 1
ATOM 1217 C CA . PRO A 1 154 ? 14.850 -7.652 -3.256 1.00 80.81 154 PRO A CA 1
ATOM 1218 C C . PRO A 1 154 ? 16.037 -8.481 -2.817 1.00 80.81 154 PRO A C 1
ATOM 1220 O O . PRO A 1 154 ? 16.287 -9.568 -3.334 1.00 80.81 154 PRO A O 1
ATOM 1223 N N . VAL A 1 155 ? 16.714 -7.959 -1.801 1.00 82.94 155 VAL A N 1
ATOM 1224 C CA . VAL A 1 155 ? 17.850 -8.612 -1.151 1.00 82.94 155 VAL A CA 1
ATOM 1225 C C . VAL A 1 155 ? 17.361 -9.771 -0.288 1.00 82.94 155 VAL A C 1
ATOM 1227 O O . VAL A 1 155 ? 18.000 -10.815 -0.233 1.00 82.94 155 VAL A O 1
ATOM 1230 N N . TYR A 1 156 ? 16.200 -9.605 0.353 1.00 86.94 156 TYR A N 1
ATOM 1231 C CA . TYR A 1 156 ? 15.582 -10.630 1.187 1.00 86.94 156 TYR A CA 1
ATOM 1232 C C . TYR A 1 156 ? 14.169 -10.968 0.709 1.00 86.94 156 TYR A C 1
ATOM 1234 O O . TYR A 1 156 ? 13.357 -10.085 0.437 1.00 86.94 156 TYR A O 1
ATOM 1242 N N . GLU A 1 157 ? 13.818 -12.255 0.710 1.00 87.25 157 GLU A N 1
ATOM 1243 C CA . GLU A 1 157 ? 12.520 -12.744 0.217 1.00 87.25 157 GLU A CA 1
ATOM 1244 C C . GLU A 1 157 ? 11.302 -12.088 0.885 1.00 87.25 157 GLU A C 1
ATOM 1246 O O . GLU A 1 157 ? 10.270 -11.905 0.240 1.00 87.25 157 GLU A O 1
ATOM 1251 N N . PHE A 1 158 ? 11.397 -11.713 2.165 1.00 90.62 158 PHE A N 1
ATOM 1252 C CA . PHE A 1 158 ? 10.278 -11.078 2.866 1.00 90.62 158 PHE A CA 1
ATOM 1253 C C . PHE A 1 158 ? 9.966 -9.671 2.338 1.00 90.62 158 PHE A C 1
ATOM 1255 O O . PHE A 1 158 ? 8.839 -9.200 2.482 1.00 90.62 158 PHE A O 1
ATOM 1262 N N . GLN A 1 159 ? 10.937 -8.999 1.715 1.00 92.44 159 GLN A N 1
ATOM 1263 C CA . GLN A 1 159 ? 10.763 -7.631 1.231 1.00 92.44 159 GLN A CA 1
ATOM 1264 C C . GLN A 1 159 ? 9.760 -7.553 0.073 1.00 92.44 159 GLN A C 1
ATOM 1266 O O . GLN A 1 159 ? 9.103 -6.533 -0.101 1.00 92.44 159 GLN A O 1
ATOM 1271 N N . LYS A 1 160 ? 9.531 -8.668 -0.636 1.00 90.00 160 LYS A N 1
ATOM 1272 C CA . LYS A 1 160 ? 8.486 -8.806 -1.667 1.00 90.00 160 LYS A CA 1
ATOM 1273 C C . LYS A 1 160 ? 7.068 -8.574 -1.142 1.00 90.00 160 LYS A C 1
ATOM 1275 O O . LYS A 1 160 ? 6.159 -8.316 -1.922 1.00 90.00 160 LYS A O 1
ATOM 1280 N N . PHE A 1 161 ? 6.862 -8.698 0.167 1.00 92.00 161 PHE A N 1
ATOM 1281 C CA . PHE A 1 161 ? 5.562 -8.464 0.794 1.00 92.00 161 PHE A CA 1
ATOM 1282 C C . PHE A 1 161 ? 5.347 -7.006 1.208 1.00 92.00 161 PHE A C 1
ATOM 1284 O O . PHE A 1 161 ? 4.258 -6.651 1.656 1.00 92.00 161 PHE A O 1
ATOM 1291 N N . LEU A 1 162 ? 6.377 -6.164 1.088 1.00 91.44 162 LEU A N 1
ATOM 1292 C CA . LEU A 1 162 ? 6.362 -4.792 1.587 1.00 91.44 162 LEU A CA 1
ATOM 1293 C C . LEU A 1 162 ? 5.841 -3.773 0.575 1.00 91.44 162 LEU A C 1
ATOM 1295 O O . LEU A 1 162 ? 5.908 -2.596 0.898 1.00 91.44 162 LEU A O 1
ATOM 1299 N N . THR A 1 163 ? 5.300 -4.219 -0.569 1.00 82.88 163 THR A N 1
ATOM 1300 C CA . THR A 1 163 ? 4.745 -3.364 -1.635 1.00 82.88 163 THR A CA 1
ATOM 1301 C C . THR A 1 163 ? 3.918 -2.225 -1.041 1.00 82.88 163 THR A C 1
ATOM 1303 O O . THR A 1 163 ? 4.376 -1.111 -0.904 1.00 82.88 163 THR A O 1
ATOM 1306 N N . HIS A 1 164 ? 2.707 -2.507 -0.585 1.00 88.12 164 HIS A N 1
ATOM 1307 C CA . HIS A 1 164 ? 1.817 -1.515 0.013 1.00 88.12 164 HIS A CA 1
ATOM 1308 C C . HIS A 1 164 ? 0.797 -2.232 0.905 1.00 88.12 164 HIS A C 1
ATOM 1310 O O . HIS A 1 164 ? -0.410 -2.186 0.661 1.00 88.12 164 HIS A O 1
ATOM 1316 N N . PRO A 1 165 ? 1.257 -2.952 1.949 1.00 89.00 165 PRO A N 1
ATOM 1317 C CA . PRO A 1 165 ? 0.410 -3.868 2.712 1.00 89.00 165 PRO A CA 1
ATOM 1318 C C . PRO A 1 165 ? -0.711 -3.174 3.497 1.00 89.00 165 PRO A C 1
ATOM 1320 O O . PRO A 1 165 ? -1.680 -3.824 3.878 1.00 89.00 165 PRO A O 1
ATOM 1323 N N . PHE A 1 166 ? -0.591 -1.866 3.741 1.00 94.06 166 PHE A N 1
ATOM 1324 C CA . PHE A 1 166 ? -1.629 -1.061 4.387 1.00 94.06 166 PHE A CA 1
ATOM 1325 C C . PHE A 1 166 ? -2.478 -0.247 3.402 1.00 94.06 166 PHE A C 1
ATOM 1327 O O . PHE A 1 166 ? -3.374 0.462 3.851 1.00 94.06 166 PHE A O 1
ATOM 1334 N N . ALA A 1 167 ? -2.240 -0.330 2.087 1.00 89.81 167 ALA A N 1
ATOM 1335 C CA . ALA A 1 167 ? -3.067 0.384 1.111 1.00 89.81 167 ALA A CA 1
ATOM 1336 C C . ALA A 1 167 ? -4.485 -0.180 1.027 1.00 89.81 167 ALA A C 1
ATOM 1338 O O . ALA A 1 167 ? -5.439 0.577 0.838 1.00 89.81 167 ALA A O 1
ATOM 1339 N N . ASP A 1 168 ? -4.630 -1.495 1.203 1.00 90.44 168 ASP A N 1
ATOM 1340 C CA . ASP A 1 168 ? -5.924 -2.164 1.229 1.00 90.44 168 ASP A CA 1
ATOM 1341 C C . ASP A 1 168 ? -5.833 -3.580 1.827 1.00 90.44 168 ASP A C 1
ATOM 1343 O O . ASP A 1 168 ? -4.753 -4.054 2.180 1.00 90.44 168 ASP A O 1
ATOM 1347 N N . PHE A 1 169 ? -6.969 -4.271 1.935 1.00 90.19 169 PHE A N 1
ATOM 1348 C CA . PHE A 1 169 ? -7.062 -5.645 2.448 1.00 90.19 169 PHE A CA 1
ATOM 1349 C C . PHE A 1 169 ? -6.527 -6.713 1.491 1.00 90.19 169 PHE A C 1
ATOM 1351 O O . PHE A 1 169 ? -6.249 -7.835 1.916 1.00 90.19 169 PHE A O 1
ATOM 1358 N N . PHE A 1 170 ? -6.413 -6.384 0.208 1.00 87.00 170 PHE A N 1
ATOM 1359 C CA . PHE A 1 170 ? -5.805 -7.229 -0.809 1.00 87.00 170 PHE A CA 1
ATOM 1360 C C . PHE A 1 170 ? -5.130 -6.355 -1.861 1.00 87.00 170 PHE A C 1
ATOM 1362 O O . PHE A 1 170 ? -5.624 -5.275 -2.183 1.00 87.00 170 PHE A O 1
ATOM 1369 N N . SER A 1 171 ? -3.984 -6.807 -2.361 1.00 88.50 171 SER A N 1
ATOM 1370 C CA . SER A 1 171 ? -3.148 -6.020 -3.266 1.00 88.50 171 SER A CA 1
ATOM 1371 C C . SER A 1 171 ? -2.242 -6.896 -4.130 1.00 88.50 171 SER A C 1
ATOM 1373 O O . SER A 1 171 ? -2.197 -8.125 -3.970 1.00 88.50 171 SER A O 1
ATOM 1375 N N . LEU A 1 172 ? -1.532 -6.267 -5.070 1.00 89.12 172 LEU A N 1
ATOM 1376 C CA . LEU A 1 172 ? -0.621 -6.965 -5.968 1.00 89.12 172 LEU A CA 1
ATOM 1377 C C . LEU A 1 172 ? 0.653 -7.433 -5.232 1.00 89.12 172 LEU A C 1
ATOM 1379 O O . LEU A 1 172 ? 1.270 -6.655 -4.496 1.00 89.12 172 LEU A O 1
ATOM 1383 N N . PRO A 1 173 ? 1.084 -8.694 -5.441 1.00 91.06 173 PRO A N 1
ATOM 1384 C CA . PRO A 1 173 ? 2.427 -9.138 -5.069 1.00 91.06 173 PRO A CA 1
ATOM 1385 C C . PRO A 1 173 ? 3.504 -8.348 -5.820 1.00 91.06 173 PRO A C 1
ATOM 1387 O O . PRO A 1 173 ? 3.269 -7.943 -6.958 1.00 91.06 173 PRO A O 1
ATOM 1390 N N . TRP A 1 174 ? 4.707 -8.225 -5.246 1.00 89.69 174 TRP A N 1
ATOM 1391 C CA . TRP A 1 174 ? 5.824 -7.474 -5.843 1.00 89.69 174 TRP A CA 1
ATOM 1392 C C . TRP A 1 174 ? 6.080 -7.805 -7.315 1.00 89.69 174 TRP A C 1
ATOM 1394 O O . TRP A 1 174 ? 6.201 -6.902 -8.132 1.00 89.69 174 TRP A O 1
ATOM 1404 N N . GLU A 1 175 ? 6.118 -9.085 -7.694 1.00 86.69 175 GLU A N 1
ATOM 1405 C CA . GLU A 1 175 ? 6.379 -9.445 -9.089 1.00 86.69 175 GLU A CA 1
ATOM 1406 C C . GLU A 1 175 ? 5.256 -9.031 -10.044 1.00 86.69 175 GLU A C 1
ATOM 1408 O O . GLU A 1 175 ? 5.538 -8.745 -11.202 1.00 86.69 175 GLU A O 1
ATOM 1413 N N . GLU A 1 176 ? 3.997 -9.028 -9.597 1.00 86.62 176 GLU A N 1
ATOM 1414 C CA . GLU A 1 176 ? 2.884 -8.545 -10.423 1.00 86.62 176 GLU A CA 1
ATOM 1415 C C . GLU A 1 176 ? 2.852 -7.016 -10.456 1.00 86.62 176 GLU A C 1
ATOM 1417 O O . GLU A 1 176 ? 2.603 -6.468 -11.519 1.00 86.62 176 GLU A O 1
ATOM 1422 N N . PHE A 1 177 ? 3.204 -6.346 -9.355 1.00 85.81 177 PHE A N 1
ATOM 1423 C CA . PHE A 1 177 ? 3.337 -4.890 -9.302 1.00 85.81 177 PHE A CA 1
ATOM 1424 C C . PHE A 1 177 ? 4.452 -4.385 -10.229 1.00 85.81 177 PHE A C 1
ATOM 1426 O O . PHE A 1 177 ? 4.227 -3.505 -11.043 1.00 85.81 177 PHE A O 1
ATOM 1433 N N . VAL A 1 178 ? 5.622 -5.031 -10.224 1.00 82.06 178 VAL A N 1
ATOM 1434 C CA . VAL A 1 178 ? 6.711 -4.735 -11.171 1.00 82.06 178 VAL A CA 1
ATOM 1435 C C . VAL A 1 178 ? 6.297 -5.000 -12.621 1.00 82.06 178 VAL A C 1
ATOM 1437 O O . VAL A 1 178 ? 6.728 -4.286 -13.524 1.00 82.06 178 VAL A O 1
ATOM 1440 N N . LEU A 1 179 ? 5.531 -6.060 -12.892 1.00 79.00 179 LEU A N 1
ATOM 1441 C CA . LEU A 1 179 ? 5.088 -6.377 -14.255 1.00 79.00 179 LEU A CA 1
ATOM 1442 C C . LEU A 1 179 ? 4.053 -5.385 -14.771 1.00 79.00 179 LEU A C 1
ATOM 1444 O O . LEU A 1 179 ? 4.103 -5.029 -15.945 1.00 79.00 179 LEU A O 1
ATOM 1448 N N . GLU A 1 180 ? 3.138 -4.975 -13.906 1.00 77.06 180 GLU A N 1
ATOM 1449 C CA . GLU A 1 180 ? 2.162 -3.931 -14.173 1.00 77.06 180 GLU A CA 1
ATOM 1450 C C . GLU A 1 180 ? 2.884 -2.602 -14.433 1.00 77.06 180 GLU A C 1
ATOM 1452 O O . GLU A 1 180 ? 2.801 -2.091 -15.546 1.00 77.06 180 GLU A O 1
ATOM 1457 N N . HIS A 1 181 ? 3.751 -2.169 -13.517 1.00 76.31 181 HIS A N 1
ATOM 1458 C CA . HIS A 1 181 ? 4.564 -0.959 -13.657 1.00 76.31 181 HIS A CA 1
ATOM 1459 C C . HIS A 1 181 ? 5.392 -0.946 -14.949 1.00 76.31 181 HIS A C 1
ATOM 1461 O O . HIS A 1 181 ? 5.447 0.036 -15.686 1.00 76.31 181 HIS A O 1
ATOM 1467 N N . ASN A 1 182 ? 6.016 -2.076 -15.298 1.00 66.50 182 ASN A N 1
ATOM 1468 C CA . ASN A 1 182 ? 6.748 -2.204 -16.561 1.00 66.50 182 ASN A CA 1
ATOM 1469 C C . ASN A 1 182 ? 5.833 -2.191 -17.792 1.00 66.50 182 ASN A C 1
ATOM 1471 O O . ASN A 1 182 ? 6.276 -1.767 -18.857 1.00 66.50 182 ASN A O 1
ATOM 1475 N N . ARG A 1 183 ? 4.592 -2.681 -17.686 1.00 64.56 183 ARG A N 1
ATOM 1476 C CA . ARG A 1 183 ? 3.598 -2.603 -18.762 1.00 64.56 183 ARG A CA 1
ATOM 1477 C C . ARG A 1 183 ? 3.147 -1.155 -18.954 1.00 64.56 183 ARG A C 1
ATOM 1479 O O . ARG A 1 183 ? 3.130 -0.715 -20.097 1.00 64.56 183 ARG A O 1
ATOM 1486 N N . HIS A 1 184 ? 2.906 -0.428 -17.863 1.00 59.66 184 HIS A N 1
ATOM 1487 C CA . HIS A 1 184 ? 2.630 1.008 -17.860 1.00 59.66 184 HIS A CA 1
ATOM 1488 C C . HIS A 1 184 ? 3.795 1.815 -18.477 1.00 59.66 184 HIS A C 1
ATOM 1490 O O . HIS A 1 184 ? 3.582 2.649 -19.357 1.00 59.66 184 HIS A O 1
ATOM 1496 N N . HIS A 1 185 ? 5.054 1.489 -18.152 1.00 53.88 185 HIS A N 1
ATOM 1497 C CA . HIS A 1 185 ? 6.224 2.154 -18.749 1.00 53.88 185 HIS A CA 1
ATOM 1498 C C . HIS A 1 185 ? 6.568 1.744 -20.180 1.00 53.88 185 HIS A C 1
ATOM 1500 O O . HIS A 1 185 ? 7.114 2.549 -20.941 1.00 53.88 185 HIS A O 1
ATOM 1506 N N . ALA A 1 186 ? 6.258 0.507 -20.572 1.00 46.91 186 ALA A N 1
ATOM 1507 C CA . ALA A 1 186 ? 6.378 0.084 -21.961 1.00 46.91 186 ALA A CA 1
ATOM 1508 C C . ALA A 1 186 ? 5.443 0.912 -22.854 1.00 46.91 186 AL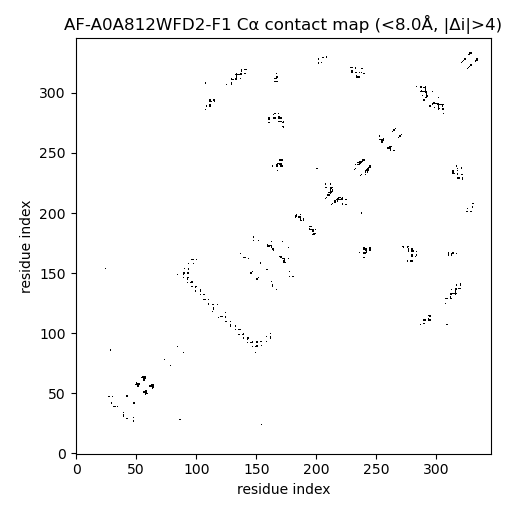A A C 1
ATOM 1510 O O . ALA A 1 186 ? 5.883 1.347 -23.916 1.00 46.91 186 ALA A O 1
ATOM 1511 N N . SER A 1 187 ? 4.233 1.233 -22.378 1.00 38.34 187 SER A N 1
ATOM 1512 C CA . SER A 1 187 ? 3.357 2.210 -23.032 1.00 38.34 187 SER A CA 1
ATOM 1513 C C . SER A 1 187 ? 3.868 3.653 -22.951 1.00 38.34 187 SER A C 1
ATOM 1515 O O . SER A 1 187 ? 3.489 4.443 -23.803 1.00 38.34 187 SER A O 1
ATOM 1517 N N . THR A 1 188 ? 4.756 4.036 -22.019 1.00 36.75 188 THR A N 1
ATOM 1518 C CA . THR A 1 188 ? 5.283 5.420 -21.940 1.00 36.75 188 THR A CA 1
ATOM 1519 C C . THR A 1 188 ? 6.402 5.734 -22.940 1.00 36.75 188 THR A C 1
ATOM 1521 O O . THR A 1 188 ? 6.490 6.864 -23.420 1.00 36.75 188 THR A O 1
ATOM 1524 N N . VAL A 1 189 ? 7.239 4.756 -23.320 1.00 33.00 189 VAL A N 1
ATOM 1525 C CA . VAL A 1 189 ? 8.153 4.919 -24.482 1.00 33.00 189 VAL A CA 1
ATOM 1526 C C . VAL A 1 189 ? 7.335 5.150 -25.759 1.00 33.00 189 VAL A C 1
ATOM 1528 O O . VAL A 1 189 ? 7.710 5.942 -26.624 1.00 33.00 189 VAL A O 1
ATOM 1531 N N . ASP A 1 190 ? 6.165 4.524 -25.793 1.00 26.78 190 ASP A N 1
ATOM 1532 C CA . ASP A 1 190 ? 5.135 4.636 -26.811 1.00 26.78 190 ASP A CA 1
ATOM 1533 C C . ASP A 1 190 ? 4.241 5.892 -26.635 1.00 26.78 190 ASP A C 1
ATOM 1535 O O . ASP A 1 190 ? 3.741 6.428 -27.613 1.00 26.78 190 ASP A O 1
ATOM 1539 N N . LEU A 1 191 ? 4.138 6.520 -25.461 1.00 30.14 191 LEU A N 1
ATOM 1540 C CA . LEU A 1 191 ? 3.460 7.823 -25.306 1.00 30.14 191 LEU A CA 1
ATOM 1541 C C . LEU A 1 191 ? 4.290 8.994 -25.847 1.00 30.14 191 LEU A C 1
ATOM 1543 O O . LEU A 1 191 ? 3.730 10.036 -26.188 1.00 30.14 191 LEU A O 1
ATOM 1547 N N . LEU A 1 192 ? 5.609 8.823 -25.991 1.00 31.44 192 LEU A N 1
ATOM 1548 C CA . LEU A 1 192 ? 6.442 9.802 -26.689 1.00 31.44 192 LEU A CA 1
ATOM 1549 C C . LEU A 1 192 ? 6.474 9.594 -28.212 1.00 31.44 192 LEU A C 1
ATOM 1551 O O . LEU A 1 192 ? 6.831 10.548 -28.906 1.00 31.44 192 LEU A O 1
ATOM 1555 N N . ILE A 1 193 ? 6.102 8.420 -28.762 1.00 26.53 193 ILE A N 1
ATOM 1556 C CA . ILE A 1 193 ? 6.154 8.183 -30.226 1.00 26.53 193 ILE A CA 1
ATOM 1557 C C . ILE A 1 193 ? 4.977 7.394 -30.850 1.00 26.53 193 ILE A C 1
ATOM 1559 O O . ILE A 1 193 ? 4.648 7.696 -31.993 1.00 26.53 193 ILE A O 1
ATOM 1563 N N . GLN A 1 194 ? 4.302 6.446 -30.202 1.00 25.03 194 GLN A N 1
ATOM 1564 C CA . GLN A 1 194 ? 3.155 5.697 -30.752 1.00 25.03 194 GLN A CA 1
ATOM 1565 C C . GLN A 1 194 ? 2.443 4.879 -29.666 1.00 25.03 194 GLN A C 1
ATOM 1567 O O . GLN A 1 194 ? 2.971 3.861 -29.257 1.00 25.03 194 GLN A O 1
ATOM 1572 N N . GLY A 1 195 ? 1.243 5.268 -29.224 1.00 33.53 195 GLY A N 1
ATOM 1573 C CA . GLY A 1 195 ? 0.488 4.470 -28.254 1.00 33.53 195 GLY A CA 1
ATOM 1574 C C . GLY A 1 195 ? 0.162 3.075 -28.790 1.00 33.53 195 GLY A C 1
ATOM 1575 O O . GLY A 1 195 ? -0.638 2.971 -29.712 1.00 33.53 195 GLY A O 1
ATOM 1576 N N . GLU A 1 196 ? 0.743 2.024 -28.206 1.00 24.53 196 GLU A N 1
ATOM 1577 C CA . GLU A 1 196 ? 0.304 0.636 -28.376 1.00 24.53 196 GLU A CA 1
ATOM 1578 C C . GLU A 1 196 ? 0.648 -0.233 -27.139 1.00 24.53 196 GLU A C 1
ATOM 1580 O O . GLU A 1 196 ? 1.797 -0.462 -26.785 1.00 24.53 196 GLU A O 1
ATOM 1585 N N . PHE A 1 197 ? -0.400 -0.802 -26.529 1.00 27.17 197 PHE A N 1
ATOM 1586 C CA . PHE A 1 197 ? -0.398 -1.991 -25.660 1.00 27.17 197 PHE A CA 1
ATOM 1587 C C . PHE A 1 197 ? 0.269 -1.928 -24.271 1.00 27.17 197 PHE A C 1
ATOM 1589 O O . PHE A 1 197 ? 1.175 -2.686 -23.927 1.00 27.17 197 PHE A O 1
ATOM 1596 N N . GLY A 1 198 ? -0.397 -1.208 -23.378 1.00 30.39 198 GLY A N 1
ATOM 1597 C CA . GLY A 1 198 ? -0.474 -1.483 -21.947 1.00 30.39 198 GLY A CA 1
ATOM 1598 C C . GLY A 1 198 ? -1.799 -0.900 -21.487 1.00 30.39 198 GLY A C 1
ATOM 1599 O O . GLY A 1 198 ? -2.102 0.210 -21.891 1.00 30.39 198 GLY A O 1
ATOM 1600 N N . TRP A 1 199 ? -2.651 -1.638 -20.774 1.00 41.88 199 TRP A N 1
ATOM 1601 C CA . TRP A 1 199 ? -3.833 -0.980 -20.214 1.00 41.88 199 TRP A CA 1
ATOM 1602 C C . TRP A 1 199 ? -3.305 0.025 -19.194 1.00 41.88 199 TRP A C 1
ATOM 1604 O O . TRP A 1 199 ? -2.680 -0.383 -18.219 1.00 41.88 199 TRP A O 1
ATOM 1614 N N . ASP A 1 200 ? -3.463 1.303 -19.509 1.00 45.09 200 ASP A N 1
ATOM 1615 C CA . ASP A 1 200 ? -3.055 2.406 -18.665 1.00 45.09 200 ASP A CA 1
ATOM 1616 C C . ASP A 1 200 ? -4.315 2.897 -17.939 1.00 45.09 200 ASP A C 1
ATOM 1618 O O . ASP A 1 200 ? -5.286 3.269 -18.612 1.00 45.09 200 ASP A O 1
ATOM 1622 N N . PRO A 1 201 ? -4.372 2.918 -16.597 1.00 44.91 201 PRO A N 1
ATOM 1623 C CA . PRO A 1 201 ? -5.447 3.619 -15.895 1.00 44.91 201 PRO A CA 1
ATOM 1624 C C . PRO A 1 201 ? -5.558 5.092 -16.347 1.00 44.91 201 PRO A C 1
ATOM 1626 O O . PRO A 1 201 ? -6.635 5.697 -16.253 1.00 44.91 201 PRO A O 1
ATOM 1629 N N . GLU A 1 202 ? -4.497 5.658 -16.934 1.00 49.53 202 GLU A N 1
ATOM 1630 C CA . GLU A 1 202 ? -4.529 6.954 -17.596 1.00 49.53 202 GLU A CA 1
ATOM 1631 C C . GLU A 1 202 ? -5.250 6.952 -18.946 1.00 49.53 202 GLU A C 1
ATOM 1633 O O . GLU A 1 202 ? -5.766 7.998 -19.302 1.00 49.53 202 GLU A O 1
ATOM 1638 N N . GLU A 1 203 ? -5.410 5.853 -19.693 1.00 52.94 203 GLU A N 1
ATOM 1639 C CA . GLU A 1 203 ? -6.247 5.854 -20.909 1.00 52.94 203 GLU A CA 1
ATOM 1640 C C . GLU A 1 203 ? -7.701 6.188 -20.569 1.00 52.94 203 GLU A C 1
ATOM 1642 O O . GLU A 1 203 ? -8.355 6.934 -21.295 1.00 52.94 203 GLU A O 1
ATOM 1647 N N . PHE A 1 204 ? -8.214 5.696 -19.437 1.00 56.75 204 PHE A N 1
ATOM 1648 C CA . PHE A 1 204 ? -9.539 6.075 -18.948 1.00 56.75 204 PHE A CA 1
ATOM 1649 C C . PHE A 1 204 ? -9.570 7.547 -18.522 1.00 56.75 204 PHE A C 1
ATOM 1651 O O . PHE A 1 204 ? -10.531 8.263 -18.816 1.00 56.75 204 PHE A O 1
ATOM 1658 N N . HIS A 1 205 ? -8.499 8.022 -17.884 1.00 57.66 205 HIS A N 1
ATOM 1659 C CA . HIS A 1 205 ? -8.336 9.416 -17.487 1.00 57.66 205 HIS A CA 1
ATOM 1660 C C . HIS A 1 205 ? -8.264 10.355 -18.703 1.00 57.66 205 HIS A C 1
ATOM 1662 O O . HIS A 1 205 ? -9.028 11.312 -18.780 1.00 57.66 205 HIS A O 1
ATOM 1668 N N . TYR A 1 206 ? -7.420 10.060 -19.689 1.00 58.25 206 TYR A N 1
ATOM 1669 C CA . TYR A 1 206 ? -7.275 10.759 -20.960 1.00 58.25 206 TYR A CA 1
ATOM 1670 C C . TYR A 1 206 ? -8.539 10.651 -21.803 1.00 58.25 206 TYR A C 1
ATOM 1672 O O . TYR A 1 206 ? -8.963 11.661 -22.347 1.00 58.25 206 TYR A O 1
ATOM 1680 N N . ALA A 1 207 ? -9.203 9.496 -21.882 1.00 62.12 207 ALA A N 1
ATOM 1681 C CA . ALA A 1 207 ? -10.483 9.366 -22.576 1.00 62.12 207 ALA A CA 1
ATOM 1682 C C . ALA A 1 207 ? -11.558 10.239 -21.915 1.00 62.12 207 ALA A C 1
ATOM 1684 O O . ALA A 1 207 ? -12.298 10.938 -22.610 1.00 62.12 207 ALA A O 1
ATOM 1685 N N . LEU A 1 208 ? -11.611 10.275 -20.579 1.00 62.19 208 LEU A N 1
ATOM 1686 C CA . LEU A 1 208 ? -12.468 11.199 -19.836 1.00 62.19 208 LEU A CA 1
ATOM 1687 C C . LEU A 1 208 ? -12.075 12.656 -20.092 1.00 62.19 208 LEU A C 1
ATOM 1689 O O . LEU A 1 208 ? -12.957 13.474 -20.338 1.00 62.19 208 LEU A O 1
ATOM 1693 N N . GLN A 1 209 ? -10.788 12.998 -20.082 1.00 60.12 209 GLN A N 1
ATOM 1694 C CA . GLN A 1 209 ? -10.300 14.351 -20.349 1.00 60.12 209 GLN A CA 1
ATOM 1695 C C . GLN A 1 209 ? -10.484 14.777 -21.813 1.00 60.12 209 GLN A C 1
ATOM 1697 O O . GLN A 1 209 ? -10.716 15.947 -22.067 1.00 60.12 209 GLN A O 1
ATOM 1702 N N . GLN A 1 210 ? -10.437 13.877 -22.790 1.00 64.69 210 GLN A N 1
ATOM 1703 C CA . GLN A 1 210 ? -10.685 14.182 -24.203 1.00 64.69 210 GLN A CA 1
ATOM 1704 C C . GLN A 1 210 ? -12.186 14.302 -24.481 1.00 64.69 210 GLN A C 1
ATOM 1706 O O . GLN A 1 210 ? -12.625 15.212 -25.185 1.00 64.69 210 GLN A O 1
ATOM 1711 N N . TRP A 1 211 ? -12.997 13.422 -23.885 1.00 62.25 211 TRP A N 1
ATOM 1712 C CA . TRP A 1 211 ? -14.452 13.460 -24.012 1.00 62.25 211 TRP A CA 1
ATOM 1713 C C . TRP A 1 211 ? -15.082 14.638 -23.273 1.00 62.25 211 TRP A C 1
ATOM 1715 O O . TRP A 1 211 ? -16.069 15.191 -23.760 1.00 62.25 211 TRP A O 1
ATOM 1725 N N . ALA A 1 212 ? -14.540 14.995 -22.106 1.00 58.62 212 ALA A N 1
ATOM 1726 C CA . ALA A 1 212 ? -15.087 15.989 -21.189 1.00 58.62 212 ALA A CA 1
ATOM 1727 C C . ALA A 1 212 ? -14.221 17.244 -21.041 1.00 58.62 212 ALA A C 1
ATOM 1729 O O . ALA A 1 212 ? -14.593 18.107 -20.264 1.00 58.62 212 ALA A O 1
ATOM 1730 N N . GLY A 1 213 ? -13.092 17.362 -21.743 1.00 58.94 213 GLY A N 1
ATOM 1731 C CA . GLY A 1 213 ? -12.043 18.351 -21.475 1.00 58.94 213 GLY A CA 1
ATOM 1732 C C . GLY A 1 213 ? -12.479 19.811 -21.468 1.00 58.94 213 GLY A C 1
ATOM 1733 O O . GLY A 1 213 ? -13.512 20.143 -22.061 1.00 58.94 213 GLY A O 1
ATOM 1734 N N . PRO A 1 214 ? -11.668 20.701 -20.864 1.00 56.56 214 PRO A N 1
ATOM 1735 C CA . PRO A 1 214 ? -11.984 22.125 -20.716 1.00 56.56 214 PRO A CA 1
ATOM 1736 C C . PRO A 1 214 ? -12.229 22.834 -22.057 1.00 56.56 214 PRO A C 1
ATOM 1738 O O . PRO A 1 214 ? -12.971 23.809 -22.109 1.00 56.56 214 PRO A O 1
ATOM 1741 N N . TRP A 1 215 ? -11.668 22.298 -23.143 1.00 61.66 215 TRP A N 1
ATOM 1742 C CA . TRP A 1 215 ? -11.798 22.812 -24.509 1.00 61.66 215 TRP A CA 1
ATOM 1743 C C . TRP A 1 215 ? -12.788 22.020 -25.383 1.00 61.66 215 TRP A C 1
ATOM 1745 O O . TRP A 1 215 ? -12.936 22.303 -26.570 1.00 61.66 215 TRP A O 1
ATOM 1755 N N . SER A 1 216 ? -13.470 21.018 -24.818 1.00 63.41 216 SER A N 1
ATOM 1756 C CA . SER A 1 216 ? -14.469 20.209 -25.524 1.00 63.41 216 SER A CA 1
ATOM 1757 C C . SER A 1 216 ? -15.868 20.835 -25.447 1.00 63.41 216 SER A C 1
ATOM 1759 O O . SER A 1 216 ? -16.195 21.592 -24.530 1.00 63.41 216 SER A O 1
ATOM 1761 N N . SER A 1 217 ? -16.766 20.432 -26.351 1.00 66.50 217 SER A N 1
ATOM 1762 C CA . SER A 1 217 ? -18.200 20.769 -26.265 1.00 66.50 217 SER A CA 1
ATOM 1763 C C . SER A 1 217 ? -18.891 20.214 -25.005 1.00 66.50 217 SER A C 1
ATOM 1765 O O . SER A 1 217 ? -20.023 20.587 -24.700 1.00 66.50 217 SER A O 1
ATOM 1767 N N . ASN A 1 218 ? -18.206 19.350 -24.252 1.00 65.94 218 ASN A N 1
ATOM 1768 C CA . ASN A 1 218 ? -18.656 18.721 -23.017 1.00 65.94 218 ASN A CA 1
ATOM 1769 C C . ASN A 1 218 ? -17.909 19.241 -21.774 1.00 65.94 218 ASN A C 1
ATOM 1771 O O . ASN A 1 218 ? -17.920 18.552 -20.759 1.00 65.94 218 ASN A O 1
ATOM 1775 N N . TRP A 1 219 ? -17.280 20.420 -21.812 1.00 64.62 219 TRP A N 1
ATOM 1776 C CA . TRP A 1 219 ? -16.456 20.963 -20.714 1.00 64.62 219 TRP A CA 1
ATOM 1777 C C . TRP A 1 219 ? -17.099 20.894 -19.313 1.00 64.62 219 TRP A C 1
ATOM 1779 O O . TRP A 1 219 ? -16.413 20.708 -18.313 1.00 64.62 219 TRP A O 1
ATOM 1789 N N . TYR A 1 220 ? -18.429 20.992 -19.210 1.00 61.94 220 TYR A N 1
ATOM 1790 C CA . TYR A 1 220 ? -19.154 20.873 -17.939 1.00 61.94 220 TYR A CA 1
ATOM 1791 C C . TYR A 1 220 ? -19.048 19.469 -17.320 1.00 61.94 220 TYR A C 1
ATOM 1793 O O . TYR A 1 220 ? -19.169 19.316 -16.107 1.00 61.94 220 TYR A O 1
ATOM 1801 N N . LYS A 1 221 ? -18.795 18.437 -18.132 1.00 60.88 221 LYS A N 1
ATOM 1802 C CA . LYS A 1 221 ? -18.525 17.076 -17.666 1.00 60.88 221 LYS A CA 1
ATOM 1803 C C . LYS A 1 221 ? -17.141 16.963 -17.035 1.00 60.88 221 LYS A C 1
ATOM 1805 O O . LYS A 1 221 ? -17.009 16.153 -16.133 1.00 60.88 221 LYS A O 1
ATOM 1810 N N . TYR A 1 222 ? -16.170 17.810 -17.398 1.00 61.84 222 TYR A N 1
ATOM 1811 C CA . TYR A 1 222 ? -14.874 17.896 -16.707 1.00 61.84 222 TYR A CA 1
ATOM 1812 C C . TYR A 1 222 ? -15.066 18.159 -15.212 1.00 61.84 222 TYR A C 1
ATOM 1814 O O . TYR A 1 222 ? -14.453 17.529 -14.358 1.00 61.84 222 TYR A O 1
ATOM 1822 N N . ILE A 1 223 ? -15.994 19.070 -14.902 1.00 61.19 223 ILE A N 1
ATOM 1823 C CA . ILE A 1 223 ? -16.368 19.458 -13.537 1.00 61.19 223 ILE A CA 1
ATOM 1824 C C . ILE A 1 223 ? -17.097 18.310 -12.821 1.00 61.19 223 ILE A C 1
ATOM 1826 O O . ILE A 1 223 ? -17.062 18.222 -11.598 1.00 61.19 223 ILE A O 1
ATOM 1830 N N . LEU A 1 224 ? -17.735 17.403 -13.564 1.00 59.34 224 LEU A N 1
ATOM 1831 C CA . LEU A 1 224 ? -18.432 16.237 -13.020 1.00 59.34 224 LEU A CA 1
ATOM 1832 C C . LEU A 1 224 ? -17.559 14.979 -12.940 1.00 59.34 224 LEU A C 1
ATOM 1834 O O . LEU A 1 224 ? -17.970 14.029 -12.287 1.00 59.34 224 LEU A O 1
ATOM 1838 N N . THR A 1 225 ? -16.399 14.934 -13.596 1.00 61.19 225 THR A N 1
ATOM 1839 C CA . THR A 1 225 ? -15.542 13.740 -13.642 1.00 61.19 225 THR A CA 1
ATOM 1840 C C . THR A 1 225 ? -14.271 13.936 -12.825 1.00 61.19 225 THR A C 1
ATOM 1842 O O . THR A 1 225 ? -13.988 13.111 -11.962 1.00 61.19 225 THR A O 1
ATOM 1845 N N . VAL A 1 226 ? -13.559 15.056 -12.995 1.00 64.75 226 VAL A N 1
ATOM 1846 C CA . VAL A 1 226 ? -12.258 15.319 -12.349 1.00 64.75 226 VAL A CA 1
ATOM 1847 C C . VAL A 1 226 ? -12.336 15.416 -10.817 1.00 64.75 226 VAL A C 1
ATOM 1849 O O . VAL A 1 226 ? -11.515 14.785 -10.149 1.00 64.75 226 VAL A O 1
ATOM 1852 N N . PRO A 1 227 ? -13.329 16.097 -10.208 1.00 68.19 227 PRO A N 1
ATOM 1853 C CA . PRO A 1 227 ? -13.444 16.150 -8.746 1.00 68.19 227 PRO A CA 1
ATOM 1854 C C . PRO A 1 227 ? -13.791 14.813 -8.082 1.00 68.19 227 PRO A C 1
ATOM 1856 O O . PRO A 1 227 ? -13.607 14.675 -6.874 1.00 68.19 227 PRO A O 1
ATOM 1859 N N . PHE A 1 228 ? -14.283 13.826 -8.840 1.00 70.19 228 PHE A N 1
ATOM 1860 C CA . PHE A 1 228 ? -14.603 12.495 -8.315 1.00 70.19 228 PHE A CA 1
ATOM 1861 C C . PHE A 1 228 ? -13.437 11.514 -8.415 1.00 70.19 228 PHE A C 1
ATOM 1863 O O . PHE A 1 228 ? -13.453 10.498 -7.728 1.00 70.19 228 PHE A O 1
ATOM 1870 N N . ILE A 1 229 ? -12.398 11.814 -9.193 1.00 70.56 229 ILE A N 1
ATOM 1871 C CA . ILE A 1 229 ? -11.220 10.945 -9.312 1.00 70.56 229 ILE A CA 1
ATOM 1872 C C . ILE A 1 229 ? -10.514 10.723 -7.960 1.00 70.56 229 ILE A C 1
ATOM 1874 O O . ILE A 1 229 ? -10.191 9.577 -7.660 1.00 70.56 229 ILE A O 1
ATOM 1878 N N . PRO A 1 230 ? -10.365 11.734 -7.076 1.00 72.50 230 PRO A N 1
ATOM 1879 C CA . PRO A 1 230 ? -9.904 11.516 -5.703 1.00 72.50 230 PRO A CA 1
ATOM 1880 C C . PRO A 1 230 ? -10.738 10.486 -4.935 1.00 72.50 230 PRO A C 1
ATOM 1882 O O . PRO A 1 230 ? -10.199 9.668 -4.198 1.00 72.50 230 PRO A O 1
ATOM 1885 N N . VAL A 1 231 ? -12.061 10.514 -5.120 1.00 76.56 231 VAL A N 1
ATOM 1886 C CA . VAL A 1 231 ? -12.997 9.594 -4.461 1.00 76.56 231 VAL A CA 1
ATOM 1887 C C . VAL A 1 231 ? -12.857 8.187 -5.039 1.00 76.56 231 VAL A C 1
ATOM 1889 O O . VAL A 1 231 ? -12.856 7.212 -4.298 1.00 76.56 231 VAL A O 1
ATOM 1892 N N . ILE A 1 232 ? -12.695 8.076 -6.354 1.00 75.44 232 ILE A N 1
ATOM 1893 C CA . ILE A 1 232 ? -12.485 6.808 -7.058 1.00 75.44 232 ILE A CA 1
ATOM 1894 C C . ILE A 1 232 ? -11.166 6.152 -6.613 1.00 75.44 232 ILE A C 1
ATOM 1896 O O . ILE A 1 232 ? -11.166 4.986 -6.213 1.00 75.44 232 ILE A O 1
ATOM 1900 N N . HIS A 1 233 ? -10.072 6.919 -6.575 1.00 76.62 233 HIS A N 1
ATOM 1901 C CA . HIS A 1 233 ? -8.775 6.472 -6.054 1.00 76.62 233 HIS A CA 1
ATOM 1902 C C . HIS A 1 233 ? -8.861 6.070 -4.579 1.00 76.62 233 HIS A C 1
ATOM 1904 O O . HIS A 1 233 ? -8.326 5.032 -4.197 1.00 76.62 233 HIS A O 1
ATOM 1910 N N . PHE A 1 234 ? -9.633 6.808 -3.773 1.00 82.75 234 PHE A N 1
ATOM 1911 C CA . PHE A 1 234 ? -9.902 6.459 -2.375 1.00 82.75 234 PHE A CA 1
ATOM 1912 C C . PHE A 1 234 ? -10.565 5.087 -2.210 1.00 82.75 234 PHE A C 1
ATOM 1914 O O . PHE A 1 234 ? -10.278 4.378 -1.245 1.00 82.75 234 PHE A O 1
ATOM 1921 N N . PHE A 1 235 ? -11.411 4.673 -3.158 1.00 82.38 235 PHE A N 1
ATOM 1922 C CA . PHE A 1 235 ? -12.003 3.334 -3.163 1.00 82.38 235 PHE A CA 1
ATOM 1923 C C . PHE A 1 235 ? -11.096 2.253 -3.769 1.00 82.38 235 PHE A C 1
ATOM 1925 O O . PHE A 1 235 ? -11.426 1.072 -3.678 1.00 82.38 235 PHE A O 1
ATOM 1932 N N . GLY A 1 236 ? -9.897 2.598 -4.242 1.00 74.81 236 GLY A N 1
ATOM 1933 C CA . GLY A 1 236 ? -8.852 1.636 -4.602 1.00 74.81 236 GLY A CA 1
ATOM 1934 C C . GLY A 1 236 ? -8.745 1.310 -6.085 1.00 74.81 236 GLY A C 1
ATOM 1935 O O . GLY A 1 236 ? -8.288 0.221 -6.416 1.00 74.81 236 GLY A O 1
ATOM 1936 N N . LEU A 1 237 ? -9.176 2.228 -6.952 1.00 72.38 237 LEU A N 1
ATOM 1937 C CA . LEU A 1 237 ? -8.919 2.202 -8.400 1.00 72.38 237 LEU A CA 1
ATOM 1938 C C . LEU A 1 237 ? -7.563 2.843 -8.778 1.00 72.38 237 LEU A C 1
ATOM 1940 O O . LEU A 1 237 ? -7.359 3.231 -9.921 1.00 72.38 237 LEU A O 1
ATOM 1944 N N . ASN A 1 238 ? -6.656 2.969 -7.809 1.00 74.81 238 ASN A N 1
ATOM 1945 C CA . ASN A 1 238 ? -5.249 3.308 -8.016 1.00 74.81 238 ASN A CA 1
ATOM 1946 C C . ASN A 1 238 ? -4.384 2.044 -7.972 1.00 74.81 238 ASN A C 1
ATOM 1948 O O . ASN A 1 238 ? -4.821 1.033 -7.427 1.00 74.81 238 ASN A O 1
ATOM 1952 N N . ASP A 1 239 ? -3.143 2.118 -8.449 1.00 71.06 239 ASP A N 1
ATOM 1953 C CA . ASP A 1 239 ? -2.294 0.939 -8.702 1.00 71.06 239 ASP A CA 1
ATOM 1954 C C . ASP A 1 239 ? -1.904 0.148 -7.436 1.00 71.06 239 ASP A C 1
ATOM 1956 O O . ASP A 1 239 ? -1.340 -0.945 -7.495 1.00 71.06 239 ASP A O 1
ATOM 1960 N N . THR A 1 240 ? -2.240 0.674 -6.255 1.00 77.19 240 THR A N 1
ATOM 1961 C CA . THR A 1 240 ? -2.052 0.014 -4.953 1.00 77.19 240 THR A CA 1
ATOM 1962 C C . THR A 1 240 ? -3.344 -0.412 -4.263 1.00 77.19 240 THR A C 1
ATOM 1964 O O . THR A 1 240 ? -3.325 -0.966 -3.158 1.00 77.19 240 THR A O 1
ATOM 1967 N N . GLY A 1 241 ? -4.482 -0.154 -4.896 1.00 81.75 241 GLY A N 1
ATOM 1968 C CA . GLY A 1 241 ? -5.803 -0.446 -4.387 1.00 81.75 241 GLY A CA 1
ATOM 1969 C C . GLY A 1 241 ? -6.309 -1.829 -4.779 1.00 81.75 241 GLY A C 1
ATOM 1970 O O . GLY A 1 241 ? -5.861 -2.483 -5.718 1.00 81.75 241 GLY A O 1
ATOM 1971 N N . SER A 1 242 ? -7.292 -2.294 -4.024 1.00 86.31 242 SER A N 1
ATOM 1972 C CA . SER A 1 242 ? -7.835 -3.629 -4.202 1.00 86.31 242 SER A CA 1
ATOM 1973 C C . SER A 1 242 ? -8.720 -3.753 -5.450 1.00 86.31 242 SER A C 1
ATOM 1975 O O . SER A 1 242 ? -8.656 -4.761 -6.151 1.00 86.31 242 SER A O 1
ATOM 1977 N N . LEU A 1 243 ? -9.473 -2.709 -5.820 1.00 84.00 243 LEU A N 1
ATOM 1978 C CA . LEU A 1 243 ? -10.232 -2.708 -7.079 1.00 84.00 243 LEU A CA 1
ATOM 1979 C C . LEU A 1 243 ? -9.299 -2.845 -8.285 1.00 84.00 243 LEU A C 1
ATOM 1981 O O . LEU A 1 243 ? -9.577 -3.656 -9.165 1.00 84.00 243 LEU A O 1
ATOM 1985 N N . PHE A 1 244 ? -8.167 -2.144 -8.263 1.00 83.25 244 PHE A N 1
ATOM 1986 C CA . PHE A 1 244 ? -7.123 -2.289 -9.269 1.00 83.25 244 PHE A CA 1
ATOM 1987 C C . PHE A 1 244 ? -6.526 -3.701 -9.296 1.00 83.25 244 PHE A C 1
ATOM 1989 O O . PHE A 1 244 ? -6.407 -4.309 -10.355 1.00 83.25 244 PHE A O 1
ATOM 1996 N N . ALA A 1 245 ? -6.217 -4.285 -8.133 1.00 88.25 245 ALA A N 1
ATOM 1997 C CA . ALA A 1 245 ? -5.709 -5.656 -8.075 1.00 88.25 245 ALA A CA 1
ATOM 1998 C C . ALA A 1 245 ? -6.698 -6.675 -8.676 1.00 88.25 245 ALA A C 1
ATOM 2000 O O . ALA A 1 245 ? -6.283 -7.600 -9.373 1.00 88.25 245 ALA A O 1
ATOM 2001 N N . LEU A 1 246 ? -8.005 -6.505 -8.440 1.00 87.19 246 LEU A N 1
ATOM 2002 C CA . LEU A 1 246 ? -9.038 -7.339 -9.066 1.00 87.19 246 LEU A CA 1
ATOM 2003 C C . LEU A 1 246 ? -9.076 -7.157 -10.574 1.00 87.19 246 LEU A C 1
ATOM 2005 O O . LEU A 1 246 ? -9.120 -8.155 -11.286 1.00 87.19 246 LEU A O 1
ATOM 2009 N N . GLU A 1 247 ? -9.063 -5.913 -11.040 1.00 83.25 247 GLU A N 1
ATOM 2010 C CA . GLU A 1 247 ? -9.031 -5.590 -12.462 1.00 83.25 247 GLU A CA 1
ATOM 2011 C C . GLU A 1 247 ? -7.817 -6.233 -13.139 1.00 83.25 247 GLU A C 1
ATOM 2013 O O . GLU A 1 247 ? -7.971 -7.008 -14.086 1.00 83.25 247 GLU A O 1
ATOM 2018 N N . TRP A 1 248 ? -6.625 -6.059 -12.567 1.00 85.00 248 TRP A N 1
ATOM 2019 C CA . TRP A 1 248 ? -5.415 -6.731 -13.025 1.00 85.00 248 TRP A CA 1
ATOM 2020 C C . TRP A 1 248 ? -5.588 -8.254 -13.064 1.00 85.00 248 TRP A C 1
ATOM 2022 O O . TRP A 1 248 ? -5.278 -8.890 -14.067 1.00 85.00 248 TRP A O 1
ATOM 2032 N N . TRP A 1 249 ? -6.134 -8.877 -12.017 1.00 87.38 249 TRP A N 1
ATOM 2033 C CA . TRP A 1 249 ? -6.326 -10.331 -11.973 1.00 87.38 249 TRP A CA 1
ATOM 2034 C C . TRP A 1 249 ? -7.406 -10.866 -12.917 1.00 87.38 249 TRP A C 1
ATOM 2036 O O . TRP A 1 249 ? -7.380 -12.064 -13.210 1.00 87.38 249 TRP A O 1
ATOM 2046 N N . MET A 1 250 ? -8.331 -10.026 -13.389 1.00 84.44 250 MET A N 1
ATOM 2047 C CA . MET A 1 250 ? -9.293 -10.389 -14.436 1.00 84.44 250 MET A CA 1
ATOM 2048 C C . MET A 1 250 ? -8.638 -10.463 -15.819 1.00 84.44 250 MET A C 1
ATOM 2050 O O . MET A 1 250 ? -9.115 -11.212 -16.670 1.00 84.44 250 MET A O 1
ATOM 2054 N N . HIS A 1 251 ? -7.543 -9.728 -16.029 1.00 80.25 251 HIS A N 1
ATOM 2055 C CA . HIS A 1 251 ? -6.864 -9.624 -17.322 1.00 80.25 251 HIS A CA 1
ATOM 2056 C C . HIS A 1 251 ? -5.496 -10.320 -17.368 1.00 80.25 251 HIS A C 1
ATOM 2058 O O . HIS A 1 251 ? -5.033 -10.679 -18.447 1.00 80.25 251 HIS A O 1
ATOM 2064 N N . PHE A 1 252 ? -4.861 -10.554 -16.218 1.00 81.88 252 PHE A N 1
ATOM 2065 C CA . PHE A 1 252 ? -3.541 -11.165 -16.100 1.00 81.88 252 PHE A CA 1
ATOM 2066 C C . PHE A 1 252 ? -3.574 -12.480 -15.294 1.00 81.88 252 PHE A C 1
ATOM 2068 O O . PHE A 1 252 ? -4.152 -12.544 -14.198 1.00 81.88 252 PHE A O 1
ATOM 2075 N N . PRO A 1 253 ? -2.849 -13.527 -15.736 1.00 79.25 253 PRO A N 1
ATOM 2076 C CA . PRO A 1 253 ? -1.991 -13.578 -16.923 1.00 79.25 253 PRO A CA 1
ATOM 2077 C C . PRO A 1 253 ? -2.774 -13.755 -18.226 1.00 79.25 253 PRO A C 1
ATOM 2079 O O . PRO A 1 253 ? -3.807 -14.423 -18.233 1.00 79.25 253 PRO A O 1
ATOM 2082 N N . ASP A 1 254 ? -2.213 -13.240 -19.324 1.00 76.19 254 ASP A N 1
ATOM 2083 C CA . ASP A 1 254 ? -2.779 -13.411 -20.663 1.00 76.19 254 ASP A CA 1
ATOM 2084 C C . ASP A 1 254 ? -3.010 -14.894 -20.990 1.00 76.19 254 ASP A C 1
ATOM 2086 O O . ASP A 1 254 ? -2.241 -15.789 -20.588 1.00 76.19 254 ASP A O 1
ATOM 2090 N N . GLU A 1 255 ? -4.070 -15.148 -21.758 1.00 73.88 255 GLU A N 1
ATOM 2091 C CA . GLU A 1 255 ? -4.381 -16.476 -22.264 1.00 73.88 255 GLU A CA 1
ATOM 2092 C C . GLU A 1 255 ? -3.191 -17.034 -23.064 1.00 73.88 255 GLU A C 1
ATOM 2094 O O . GLU A 1 255 ? -2.596 -16.386 -23.925 1.00 73.88 255 GLU A O 1
ATOM 2099 N N . GLY A 1 256 ? -2.829 -18.282 -22.779 1.00 62.94 256 GLY A N 1
ATOM 2100 C CA . GLY A 1 256 ? -1.871 -19.030 -23.576 1.00 62.94 256 GLY A CA 1
ATOM 2101 C C . GLY A 1 256 ? -2.404 -19.320 -24.984 1.00 62.94 256 GLY A C 1
ATOM 2102 O O . GLY A 1 256 ? -3.593 -19.186 -25.273 1.00 62.94 256 GLY A O 1
ATOM 2103 N N . ALA A 1 257 ? -1.512 -19.781 -25.866 1.00 58.16 257 ALA A N 1
ATOM 2104 C CA . ALA A 1 257 ? -1.813 -20.033 -27.276 1.00 58.16 257 ALA A CA 1
ATOM 2105 C C . ALA A 1 257 ? -3.162 -20.754 -27.504 1.00 58.16 257 ALA A C 1
ATOM 2107 O O . ALA A 1 257 ? -3.393 -21.854 -26.987 1.00 58.16 257 ALA A O 1
ATOM 2108 N N . GLY A 1 258 ? -4.020 -20.135 -28.322 1.00 64.25 258 GLY A N 1
ATOM 2109 C CA . GLY A 1 258 ? -5.355 -20.642 -28.654 1.00 64.25 258 GLY A CA 1
ATOM 2110 C C . GLY A 1 258 ? -6.422 -20.392 -27.583 1.00 64.25 258 GLY A C 1
ATOM 2111 O O . GLY A 1 258 ? -7.343 -21.199 -27.482 1.00 64.25 258 GLY A O 1
ATOM 2112 N N . GLY A 1 259 ? -6.277 -19.338 -26.773 1.00 71.25 259 GLY A N 1
ATOM 2113 C CA . GLY A 1 259 ? -7.242 -18.951 -25.736 1.00 71.25 259 GLY A CA 1
ATOM 2114 C C . GLY A 1 259 ? -7.270 -19.895 -24.531 1.00 71.25 259 GLY A C 1
ATOM 2115 O O . GLY A 1 259 ? -8.285 -20.063 -23.859 1.00 71.25 259 GLY A O 1
ATOM 2116 N N . LYS A 1 260 ? -6.170 -20.620 -24.297 1.00 71.06 260 LYS A N 1
ATOM 2117 C CA . LYS A 1 260 ? -6.075 -21.592 -23.201 1.00 71.06 260 LYS A CA 1
ATOM 2118 C C . LYS A 1 260 ? -5.578 -20.908 -21.939 1.00 71.06 260 LYS A C 1
ATOM 2120 O O . LYS A 1 260 ? -4.789 -19.977 -22.005 1.00 71.06 260 LYS A O 1
ATOM 2125 N N . CYS A 1 261 ? -5.954 -21.434 -20.777 1.00 73.38 261 CYS A N 1
ATOM 2126 C CA . CYS A 1 261 ? -5.407 -20.965 -19.505 1.00 73.38 261 CYS A CA 1
ATOM 2127 C C . CYS A 1 261 ? -3.866 -20.959 -19.536 1.00 73.38 261 CYS A C 1
ATOM 2129 O O . CYS A 1 261 ? -3.236 -21.908 -20.022 1.00 73.38 261 CYS A O 1
ATOM 2131 N N . ASN A 1 262 ? -3.267 -19.882 -19.023 1.00 83.75 262 ASN A N 1
ATOM 2132 C CA . ASN A 1 262 ? -1.823 -19.753 -18.905 1.00 83.75 262 ASN A CA 1
ATOM 2133 C C . ASN A 1 262 ? -1.242 -20.958 -18.140 1.00 83.75 262 ASN A C 1
ATOM 2135 O O . ASN A 1 262 ? -1.696 -21.293 -17.045 1.00 83.75 262 ASN A O 1
ATOM 2139 N N . LYS A 1 263 ? -0.220 -21.615 -18.706 1.00 82.81 263 LYS A N 1
ATOM 2140 C CA . LYS A 1 263 ? 0.361 -22.845 -18.133 1.00 82.81 263 LYS A CA 1
ATOM 2141 C C . LYS A 1 263 ? 0.934 -22.647 -16.725 1.00 82.81 263 LYS A C 1
ATOM 2143 O O . LYS A 1 263 ? 1.029 -23.612 -15.974 1.00 82.81 263 LYS A O 1
ATOM 2148 N N . GLU A 1 264 ? 1.313 -21.420 -16.376 1.00 84.75 264 GLU A N 1
ATOM 2149 C CA . GLU A 1 264 ? 1.880 -21.066 -15.074 1.00 84.75 264 GLU A CA 1
ATOM 2150 C C . GLU A 1 264 ? 0.823 -20.554 -14.080 1.00 84.75 264 GLU A C 1
ATOM 2152 O O . GLU A 1 264 ? 1.154 -20.259 -12.934 1.00 84.75 264 GLU A O 1
ATOM 2157 N N . PHE A 1 265 ? -0.452 -20.450 -14.473 1.00 86.81 265 PHE A N 1
ATOM 2158 C CA . PHE A 1 265 ? -1.499 -19.855 -13.634 1.00 86.81 265 PHE A CA 1
ATOM 2159 C C . PHE A 1 265 ? -1.602 -20.512 -12.256 1.00 86.81 265 PHE A C 1
ATOM 2161 O O . PHE A 1 265 ? -1.408 -19.857 -11.231 1.00 86.81 265 PHE A O 1
ATOM 2168 N N . TRP A 1 266 ? -1.828 -21.825 -12.229 1.00 88.00 266 TRP A N 1
ATOM 2169 C CA . TRP A 1 266 ? -2.020 -22.569 -10.984 1.00 88.00 266 TRP A CA 1
ATOM 2170 C C . TRP A 1 266 ? -0.720 -22.894 -10.247 1.00 88.00 266 TRP A C 1
ATOM 2172 O O . TRP A 1 266 ? -0.741 -23.086 -9.036 1.00 88.00 266 TRP A O 1
ATOM 2182 N N . SER A 1 267 ? 0.407 -22.967 -10.956 1.00 88.62 267 SER A N 1
ATOM 2183 C CA . SER A 1 267 ? 1.694 -23.374 -10.378 1.00 88.62 267 SER A CA 1
ATOM 2184 C C . SER A 1 267 ? 2.539 -22.202 -9.880 1.00 88.62 267 SER A C 1
ATOM 2186 O O . SER A 1 267 ? 3.367 -22.393 -8.992 1.00 88.62 267 SER A O 1
ATOM 2188 N N . LYS A 1 268 ? 2.335 -20.995 -10.418 1.00 87.31 268 LYS A N 1
ATOM 2189 C CA . LYS A 1 268 ? 3.136 -19.804 -10.108 1.00 87.31 268 LYS A CA 1
ATOM 2190 C C . LYS A 1 268 ? 2.282 -18.647 -9.607 1.00 87.31 268 LYS A C 1
ATOM 2192 O O . LYS A 1 268 ? 2.532 -18.155 -8.510 1.00 87.31 268 LYS A O 1
ATOM 2197 N N . TRP A 1 269 ? 1.292 -18.212 -10.386 1.00 89.75 269 TRP A N 1
ATOM 2198 C CA . TRP A 1 269 ? 0.571 -16.963 -10.112 1.00 89.75 269 TRP A CA 1
ATOM 2199 C C . TRP A 1 269 ? -0.365 -17.087 -8.911 1.00 89.75 269 TRP A C 1
ATOM 2201 O O . TRP A 1 269 ? -0.248 -16.320 -7.958 1.00 89.75 269 TRP A O 1
ATOM 2211 N N . VAL A 1 270 ? -1.219 -18.113 -8.886 1.00 91.69 270 VAL A N 1
ATOM 2212 C CA . VAL A 1 270 ? -2.144 -18.338 -7.765 1.00 91.69 270 VAL A CA 1
ATOM 2213 C C . VAL A 1 270 ? -1.404 -18.526 -6.430 1.00 91.69 270 VAL A C 1
ATOM 2215 O O . VAL A 1 270 ? -1.734 -17.809 -5.483 1.00 91.69 270 VAL A O 1
ATOM 2218 N N . PRO A 1 271 ? -0.372 -19.389 -6.310 1.00 93.62 271 PRO A N 1
ATOM 2219 C CA . PRO A 1 271 ? 0.369 -19.529 -5.056 1.00 93.62 271 PRO A CA 1
ATOM 2220 C C . PRO A 1 271 ? 1.007 -18.224 -4.563 1.00 93.62 271 PRO A C 1
ATOM 2222 O O . PRO A 1 271 ? 0.996 -17.958 -3.362 1.00 93.62 271 PRO A O 1
ATOM 2225 N N . ARG A 1 272 ? 1.531 -17.385 -5.468 1.00 91.00 272 ARG A N 1
ATOM 2226 C CA . ARG A 1 272 ? 2.116 -16.081 -5.112 1.00 91.00 272 ARG A CA 1
ATOM 2227 C C . ARG A 1 272 ? 1.067 -15.110 -4.588 1.00 91.00 272 ARG A C 1
ATOM 2229 O O . ARG A 1 272 ? 1.263 -14.546 -3.513 1.00 91.00 272 ARG A O 1
ATOM 2236 N N . ARG A 1 273 ? -0.066 -14.981 -5.289 1.00 93.31 273 ARG A N 1
ATOM 2237 C CA . ARG A 1 273 ? -1.206 -14.160 -4.850 1.00 93.31 273 ARG A CA 1
ATOM 2238 C C . ARG A 1 273 ? -1.697 -14.592 -3.477 1.00 93.31 273 ARG A C 1
ATOM 2240 O O . ARG A 1 273 ? -1.878 -13.747 -2.608 1.00 93.31 273 ARG A O 1
ATOM 2247 N N . VAL A 1 274 ? -1.853 -15.897 -3.252 1.00 94.19 274 VAL A N 1
ATOM 2248 C CA . VAL A 1 274 ? -2.280 -16.438 -1.953 1.00 94.19 274 VAL A CA 1
ATOM 2249 C C . VAL A 1 274 ? -1.252 -16.134 -0.867 1.00 94.19 274 VAL A C 1
ATOM 2251 O O . VAL A 1 274 ? -1.639 -15.675 0.204 1.00 94.19 274 VAL A O 1
ATOM 2254 N N . LYS A 1 275 ? 0.047 -16.340 -1.124 1.00 93.88 275 LYS A N 1
ATOM 2255 C CA . LYS A 1 275 ? 1.113 -16.071 -0.143 1.00 93.88 275 LYS A CA 1
ATOM 2256 C C . LYS A 1 275 ? 1.145 -14.594 0.261 1.00 93.88 275 LYS A C 1
ATOM 2258 O O . LYS A 1 275 ? 1.166 -14.295 1.451 1.00 93.88 275 LYS A O 1
ATOM 2263 N N . HIS A 1 276 ? 1.096 -13.691 -0.719 1.00 94.12 276 HIS A N 1
ATOM 2264 C CA . HIS A 1 276 ? 1.073 -12.244 -0.497 1.00 94.12 276 HIS A CA 1
ATOM 2265 C C . HIS A 1 276 ? -0.173 -11.793 0.261 1.00 94.12 276 HIS A C 1
ATOM 2267 O O . HIS A 1 276 ? -0.074 -11.176 1.316 1.00 94.12 276 HIS A O 1
ATOM 2273 N N . ASN A 1 277 ? -1.359 -12.173 -0.213 1.00 94.50 277 ASN A N 1
ATOM 2274 C CA . ASN A 1 277 ? -2.599 -11.752 0.430 1.00 94.50 277 ASN A CA 1
ATOM 2275 C C . ASN A 1 277 ? -2.781 -12.400 1.808 1.00 94.50 277 ASN A C 1
ATOM 2277 O O . ASN A 1 277 ? -3.358 -11.780 2.688 1.00 94.50 277 ASN A O 1
ATOM 2281 N N . SER A 1 278 ? -2.222 -13.588 2.059 1.00 95.19 278 SER A N 1
ATOM 2282 C CA . SER A 1 278 ? -2.172 -14.149 3.417 1.00 95.19 278 SER A CA 1
ATOM 2283 C C . SER A 1 278 ? -1.340 -13.275 4.357 1.00 95.19 278 SER A C 1
ATOM 2285 O O . SER A 1 278 ? -1.742 -13.056 5.495 1.00 95.19 278 SER A O 1
ATOM 2287 N N . PHE A 1 279 ? -0.207 -12.742 3.890 1.00 95.31 279 PHE A N 1
ATOM 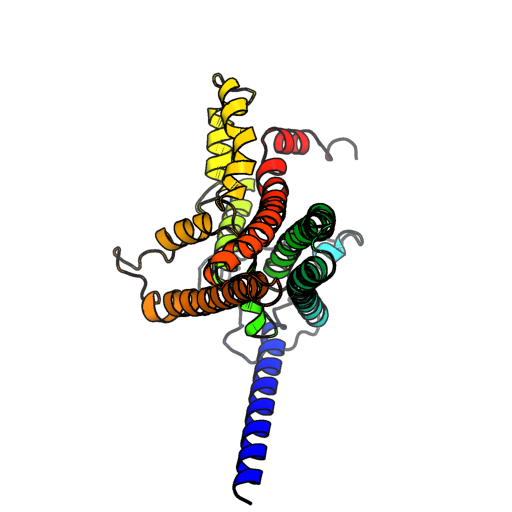2288 C CA . PHE A 1 279 ? 0.591 -11.791 4.665 1.00 95.31 279 PHE A CA 1
ATOM 2289 C C . PHE A 1 279 ? -0.186 -10.496 4.949 1.00 95.31 279 PHE A C 1
ATOM 2291 O O . PHE A 1 279 ? -0.273 -10.083 6.106 1.00 95.31 279 PHE A O 1
ATOM 2298 N N . VAL A 1 280 ? -0.815 -9.906 3.928 1.00 95.12 280 VAL A N 1
ATOM 2299 C CA . VAL A 1 280 ? -1.636 -8.689 4.069 1.00 95.12 280 VAL A CA 1
ATOM 2300 C C . VAL A 1 280 ? -2.801 -8.917 5.041 1.00 95.12 280 VAL A C 1
ATOM 2302 O O . VAL A 1 280 ? -2.999 -8.139 5.974 1.00 95.12 280 VAL A O 1
ATOM 2305 N N . LEU A 1 281 ? -3.525 -10.030 4.902 1.00 95.19 281 LEU A N 1
ATOM 2306 C CA . LEU A 1 281 ? -4.614 -10.408 5.805 1.00 95.19 281 LEU A CA 1
ATOM 2307 C C . LEU A 1 281 ? -4.127 -10.616 7.242 1.00 95.19 281 LEU A C 1
ATOM 2309 O O . LEU A 1 281 ? -4.806 -10.192 8.175 1.00 95.19 281 LEU A O 1
ATOM 2313 N N . CYS A 1 282 ? -2.954 -11.224 7.443 1.00 96.25 282 CYS A N 1
ATOM 2314 C CA . CYS A 1 282 ? -2.349 -11.352 8.768 1.00 96.25 282 CYS A CA 1
ATOM 2315 C C . CYS A 1 282 ? -2.062 -9.982 9.393 1.00 96.25 282 CYS A C 1
ATOM 2317 O O . CYS A 1 282 ? -2.372 -9.780 10.566 1.00 96.25 282 CYS A O 1
ATOM 2319 N N . LEU A 1 283 ? -1.528 -9.023 8.629 1.00 96.44 283 LEU A N 1
ATOM 2320 C CA . LEU A 1 283 ? -1.309 -7.662 9.125 1.00 96.44 283 LEU A CA 1
ATOM 2321 C C . LEU A 1 283 ? -2.626 -6.994 9.522 1.00 96.44 283 LEU A C 1
ATOM 2323 O O . LEU A 1 283 ? -2.739 -6.491 10.639 1.00 96.44 283 LEU A O 1
ATOM 2327 N N . TRP A 1 284 ? -3.653 -7.054 8.676 1.00 96.94 284 TRP A N 1
ATOM 2328 C CA . TRP A 1 284 ? -4.965 -6.491 9.006 1.00 96.94 284 TRP A CA 1
ATOM 2329 C C . TRP A 1 284 ? -5.651 -7.197 10.176 1.00 96.94 284 TRP A C 1
ATOM 2331 O O . TRP A 1 284 ? -6.327 -6.541 10.968 1.00 96.94 284 TRP A O 1
ATOM 2341 N N . ALA A 1 285 ? -5.436 -8.502 10.352 1.00 96.75 285 ALA A N 1
ATOM 2342 C CA . ALA A 1 285 ? -5.888 -9.224 11.536 1.00 96.75 285 ALA A CA 1
ATOM 2343 C C . ALA A 1 285 ? -5.187 -8.716 12.807 1.00 96.75 285 ALA A C 1
ATOM 2345 O O . ALA A 1 285 ? -5.838 -8.552 13.838 1.00 96.75 285 ALA A O 1
ATOM 2346 N N . LEU A 1 286 ? -3.890 -8.395 12.747 1.00 97.19 286 LEU A N 1
ATOM 2347 C CA . LEU A 1 286 ? -3.185 -7.764 13.867 1.00 97.19 286 LEU A CA 1
ATOM 2348 C C . LEU A 1 286 ? -3.742 -6.365 14.164 1.00 97.19 286 LEU A C 1
ATOM 2350 O O . LEU A 1 286 ? -4.008 -6.057 15.325 1.00 97.19 286 LEU A O 1
ATOM 2354 N N . VAL A 1 287 ? -3.998 -5.547 13.136 1.00 97.88 287 VAL A N 1
ATOM 2355 C CA . VAL A 1 287 ? -4.658 -4.236 13.292 1.00 97.88 287 VAL A CA 1
ATOM 2356 C C . VAL A 1 287 ? -6.039 -4.398 13.937 1.00 97.88 287 VAL A C 1
ATOM 2358 O O . VAL A 1 287 ? -6.378 -3.671 14.870 1.00 97.88 287 VAL A O 1
ATOM 2361 N N . TRP A 1 288 ? -6.822 -5.389 13.507 1.00 97.56 288 TRP A N 1
ATOM 2362 C CA . TRP A 1 288 ? -8.110 -5.715 14.118 1.00 97.56 288 TRP A CA 1
ATOM 2363 C C . TRP A 1 288 ? -7.967 -6.037 15.601 1.00 97.56 288 TRP A C 1
ATOM 2365 O O . TRP A 1 288 ? -8.689 -5.471 16.419 1.00 97.56 288 TRP A O 1
ATOM 2375 N N . LEU A 1 289 ? -7.030 -6.917 15.965 1.00 97.69 289 LEU A N 1
ATOM 2376 C CA . LEU A 1 289 ? -6.807 -7.319 17.353 1.00 97.69 289 LEU A CA 1
ATOM 2377 C C . LEU A 1 289 ? -6.366 -6.141 18.232 1.00 97.69 289 LEU A C 1
ATOM 2379 O O . LEU A 1 289 ? -6.851 -6.024 19.359 1.00 97.69 289 LEU A O 1
ATOM 2383 N N . LEU A 1 290 ? -5.541 -5.224 17.716 1.00 97.75 290 LEU A N 1
ATOM 2384 C CA . LEU A 1 290 ? -5.196 -3.978 18.414 1.00 97.75 290 LEU A CA 1
ATOM 2385 C C . LEU A 1 290 ? -6.441 -3.140 18.737 1.00 97.75 290 LEU A C 1
ATOM 2387 O O . LEU A 1 290 ? -6.554 -2.585 19.826 1.00 97.75 290 LEU A O 1
ATOM 2391 N N . GLY A 1 291 ? -7.430 -3.136 17.843 1.00 96.50 291 GLY A N 1
ATOM 2392 C CA . GLY A 1 291 ? -8.714 -2.466 18.038 1.00 96.50 291 GLY A CA 1
ATOM 2393 C C . GLY A 1 291 ? -9.648 -3.076 19.086 1.00 96.50 291 GLY A C 1
ATOM 2394 O O . GLY A 1 291 ? -10.756 -2.563 19.249 1.00 96.50 291 GLY A O 1
ATOM 2395 N N . THR A 1 292 ? -9.252 -4.165 19.755 1.00 96.00 292 THR A N 1
ATOM 2396 C CA . THR A 1 292 ? -10.120 -4.956 20.646 1.00 96.00 292 THR A CA 1
ATOM 2397 C C . THR A 1 292 ? -9.664 -4.878 22.102 1.00 96.00 292 THR A C 1
ATOM 2399 O O . THR A 1 292 ? -9.851 -3.849 22.753 1.00 96.00 292 THR A O 1
ATOM 2402 N N . TYR A 1 293 ? -9.043 -5.945 22.612 1.00 89.69 293 TYR A N 1
ATOM 2403 C CA . TYR A 1 293 ? -8.647 -6.105 24.006 1.00 89.69 293 TYR A CA 1
ATOM 2404 C C . TYR A 1 293 ? -7.793 -4.943 24.543 1.00 89.69 293 TYR A C 1
ATOM 2406 O O . TYR A 1 293 ? -8.127 -4.446 25.619 1.00 89.69 293 TYR A O 1
ATOM 2414 N N . PRO A 1 294 ? -6.774 -4.425 23.820 1.00 93.38 294 PRO A N 1
ATOM 2415 C CA . PRO A 1 294 ? -5.979 -3.294 24.309 1.00 93.38 294 PRO A CA 1
ATOM 2416 C C . PRO A 1 294 ? -6.788 -2.013 24.553 1.00 93.38 294 PRO A C 1
ATOM 2418 O O . PRO A 1 294 ? -6.392 -1.186 25.367 1.00 93.38 294 PRO A O 1
ATOM 2421 N N . LEU A 1 295 ? -7.923 -1.853 23.868 1.00 94.69 295 LEU A N 1
ATOM 2422 C CA . LEU A 1 295 ? -8.813 -0.695 23.983 1.00 94.69 295 LEU A CA 1
ATOM 2423 C C . LEU A 1 295 ? -10.066 -0.989 24.825 1.00 94.69 295 LEU A C 1
ATOM 2425 O O . LEU A 1 295 ? -10.997 -0.186 24.830 1.00 94.69 295 LEU A O 1
ATOM 2429 N N . GLY A 1 296 ? -10.129 -2.148 25.493 1.00 92.25 296 GLY A N 1
ATOM 2430 C CA . GLY A 1 296 ? -11.294 -2.573 26.275 1.00 92.25 296 GLY A CA 1
ATOM 2431 C C . GLY A 1 296 ? -12.538 -2.890 25.434 1.00 92.25 296 GLY A C 1
ATOM 2432 O O . GLY A 1 296 ? -13.651 -2.852 25.953 1.00 92.25 296 GLY A O 1
ATOM 2433 N N . ARG A 1 297 ? -12.372 -3.182 24.137 1.00 94.19 297 ARG A N 1
ATOM 2434 C CA . ARG A 1 297 ? -13.469 -3.452 23.193 1.00 94.19 297 ARG A CA 1
ATOM 2435 C C . ARG A 1 297 ? -13.611 -4.953 22.901 1.00 94.19 297 ARG A C 1
ATOM 2437 O O . ARG A 1 297 ? -12.603 -5.664 22.860 1.00 94.19 297 ARG A O 1
ATOM 2444 N N . PRO A 1 298 ? -14.835 -5.460 22.654 1.00 96.69 298 PRO A N 1
ATOM 2445 C CA . PRO A 1 298 ? -15.040 -6.849 22.245 1.00 96.69 298 PRO A CA 1
ATOM 2446 C C . PRO A 1 298 ? -14.460 -7.120 20.847 1.00 96.69 298 PRO A C 1
ATOM 2448 O O . PRO A 1 298 ? -14.291 -6.204 20.042 1.00 96.69 298 PRO A O 1
ATOM 2451 N N . LEU A 1 299 ? -14.216 -8.399 20.522 1.00 95.44 299 LEU A N 1
ATOM 2452 C CA . LEU A 1 299 ? -13.666 -8.813 19.220 1.00 95.44 299 LEU A CA 1
ATOM 2453 C C . LEU A 1 299 ? -14.511 -8.314 18.033 1.00 95.44 299 LEU A C 1
ATOM 2455 O O . LEU A 1 299 ? -13.960 -7.993 16.986 1.00 95.44 299 LEU A O 1
ATOM 2459 N N . SER A 1 300 ? -15.830 -8.192 18.208 1.00 95.69 300 SER A N 1
ATOM 2460 C CA . SER A 1 300 ? -16.772 -7.676 17.206 1.00 95.69 300 SER A CA 1
ATOM 2461 C C . SER A 1 300 ? -16.594 -6.189 16.872 1.00 95.69 300 SER A C 1
ATOM 2463 O O . SER A 1 300 ? -17.179 -5.723 15.900 1.00 95.69 300 SER A O 1
ATOM 2465 N N . GLU A 1 301 ? -15.804 -5.438 17.644 1.00 96.00 301 GLU A N 1
ATOM 2466 C CA . GLU A 1 301 ? -15.586 -3.997 17.461 1.00 96.00 301 GLU A CA 1
ATOM 2467 C C . GLU A 1 301 ? -14.189 -3.633 16.937 1.00 96.00 301 GLU A C 1
ATOM 2469 O O . GLU A 1 301 ? -13.910 -2.449 16.727 1.00 96.00 301 GLU A O 1
ATOM 2474 N N . GLY A 1 302 ? -13.326 -4.619 16.659 1.00 95.69 302 GLY A N 1
ATOM 2475 C CA . GLY A 1 302 ? -11.978 -4.376 16.123 1.00 95.69 302 GLY A CA 1
ATOM 2476 C C . GLY A 1 302 ? -11.978 -3.597 14.804 1.00 95.69 302 GLY A C 1
ATOM 2477 O O . GLY A 1 302 ? -11.085 -2.780 14.560 1.00 95.69 3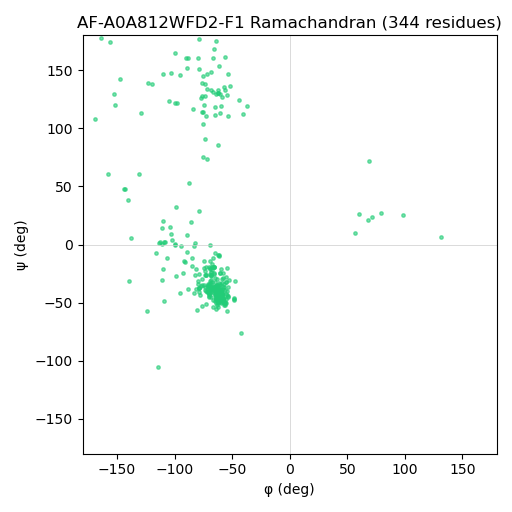02 GLY A O 1
ATOM 2478 N N . TRP A 1 303 ? -13.045 -3.743 14.008 1.00 96.38 303 TRP A N 1
ATOM 2479 C CA . TRP A 1 303 ? -13.242 -2.994 12.766 1.00 96.38 303 TRP A CA 1
ATOM 2480 C C . TRP A 1 303 ? -13.178 -1.475 12.952 1.00 96.38 303 TRP A C 1
ATOM 2482 O O . TRP A 1 303 ? -12.793 -0.782 12.020 1.00 96.38 303 TRP A O 1
ATOM 2492 N N . ARG A 1 304 ? -13.522 -0.932 14.129 1.00 95.38 304 ARG A N 1
ATOM 2493 C CA . ARG A 1 304 ? -13.491 0.522 14.373 1.00 95.38 304 ARG A CA 1
ATOM 2494 C C . ARG A 1 304 ? -12.076 1.081 14.268 1.00 95.38 304 ARG A C 1
ATOM 2496 O O . ARG A 1 304 ? -11.884 2.186 13.778 1.00 95.38 304 ARG A O 1
ATOM 2503 N N . PHE A 1 305 ? -11.093 0.320 14.740 1.00 97.50 305 PHE A N 1
ATOM 2504 C CA . PHE A 1 305 ? -9.686 0.701 14.656 1.00 97.50 305 PHE A CA 1
ATOM 2505 C C . PHE A 1 305 ? -9.136 0.466 13.248 1.00 97.50 305 PHE A C 1
ATOM 2507 O O . PHE A 1 305 ? -8.499 1.351 12.683 1.00 97.50 305 PHE A O 1
ATOM 2514 N N . VAL A 1 306 ? -9.469 -0.687 12.654 1.00 97.31 306 VAL A N 1
ATOM 2515 C CA . VAL A 1 306 ? -9.154 -1.011 11.253 1.00 97.31 306 VAL A CA 1
ATOM 2516 C C . VAL A 1 306 ? -9.662 0.074 10.311 1.00 97.31 306 VAL A C 1
ATOM 2518 O O . VAL A 1 306 ? -8.915 0.516 9.449 1.00 97.31 306 VAL A O 1
ATO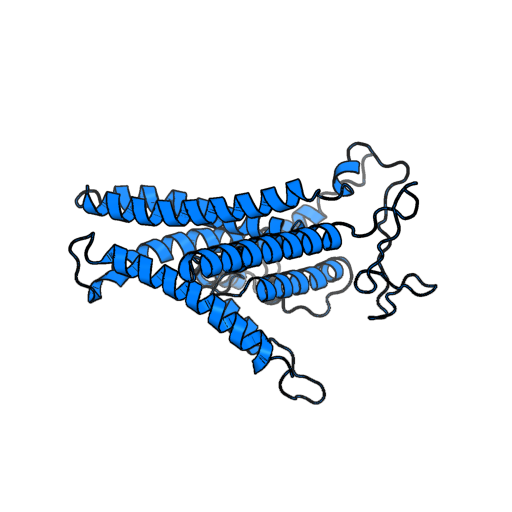M 2521 N N . PHE A 1 307 ? -10.894 0.544 10.508 1.00 96.12 307 PHE A N 1
ATOM 2522 C CA . PHE A 1 307 ? -11.501 1.597 9.704 1.00 96.12 307 PHE A CA 1
ATOM 2523 C C . PHE A 1 307 ? -10.689 2.889 9.770 1.00 96.12 307 PHE A C 1
ATOM 2525 O O . PHE A 1 307 ? -10.391 3.459 8.729 1.00 96.12 307 PHE A O 1
ATOM 2532 N N . THR A 1 308 ? -10.274 3.332 10.960 1.00 96.69 308 THR A N 1
ATOM 2533 C CA . THR A 1 308 ? -9.461 4.548 11.090 1.00 96.69 308 THR A CA 1
ATOM 2534 C C . THR A 1 308 ? -8.093 4.400 10.425 1.00 96.69 308 THR A C 1
ATOM 2536 O O . THR A 1 308 ? -7.674 5.294 9.692 1.00 96.69 308 THR A O 1
ATOM 2539 N N . VAL A 1 309 ? -7.400 3.278 10.650 1.00 97.56 309 VAL A N 1
ATOM 2540 C CA . VAL A 1 309 ? -6.093 3.012 10.023 1.00 97.56 309 VAL A CA 1
ATOM 2541 C C . VAL A 1 309 ? -6.232 2.956 8.501 1.00 97.56 309 VAL A C 1
ATOM 2543 O O . VAL A 1 309 ? -5.496 3.642 7.800 1.00 97.56 309 VAL A O 1
ATOM 2546 N N . SER A 1 310 ? -7.220 2.211 7.996 1.00 95.75 310 SER A N 1
ATOM 2547 C CA . SER A 1 310 ? -7.529 2.100 6.567 1.00 95.75 310 SER A CA 1
ATOM 2548 C C . SER A 1 310 ? -7.893 3.450 5.959 1.00 95.75 310 SER A C 1
ATOM 2550 O O . SER A 1 310 ? -7.354 3.800 4.918 1.00 95.75 310 SER A O 1
ATOM 2552 N N . PHE A 1 311 ? -8.716 4.259 6.628 1.00 95.69 311 PHE A N 1
ATOM 2553 C CA . PHE A 1 311 ? -9.099 5.583 6.145 1.00 95.69 311 PHE A CA 1
ATOM 2554 C C . PHE A 1 311 ? -7.877 6.477 5.902 1.00 95.69 311 PHE A C 1
ATOM 2556 O O . PHE A 1 311 ? -7.722 7.014 4.809 1.00 95.69 311 PHE A O 1
ATOM 2563 N N . PHE A 1 312 ? -6.978 6.612 6.881 1.00 96.75 312 PHE A N 1
ATOM 2564 C CA . PHE A 1 312 ? -5.784 7.449 6.713 1.00 96.75 312 PHE A CA 1
ATOM 2565 C C . PHE A 1 312 ? -4.758 6.837 5.756 1.00 96.75 312 PHE A C 1
ATOM 2567 O O . PHE A 1 312 ? -4.129 7.569 4.994 1.00 96.75 312 PHE A O 1
ATOM 2574 N N . ALA A 1 313 ? -4.627 5.507 5.722 1.00 94.94 313 ALA A N 1
ATOM 2575 C CA . ALA A 1 313 ? -3.825 4.844 4.699 1.00 94.94 313 ALA A CA 1
ATOM 2576 C C . ALA A 1 313 ? -4.331 5.207 3.295 1.00 94.94 313 ALA A C 1
ATOM 2578 O O . ALA A 1 313 ? -3.568 5.691 2.462 1.00 94.94 313 ALA A O 1
ATOM 2579 N N . ARG A 1 314 ? -5.641 5.062 3.064 1.00 92.25 314 ARG A N 1
ATOM 2580 C CA . ARG A 1 314 ? -6.312 5.397 1.805 1.00 92.25 314 ARG A CA 1
ATOM 2581 C C . ARG A 1 314 ? -6.130 6.853 1.423 1.00 92.25 314 ARG A C 1
ATOM 2583 O O . ARG A 1 314 ? -5.851 7.110 0.258 1.00 92.25 314 ARG A O 1
ATOM 2590 N N . VAL A 1 315 ? -6.239 7.789 2.369 1.00 92.56 315 VAL A N 1
ATOM 2591 C CA . VAL A 1 315 ? -5.941 9.208 2.109 1.00 92.56 315 VAL A CA 1
ATOM 2592 C C . VAL A 1 315 ? -4.525 9.362 1.551 1.00 92.56 315 VAL A C 1
ATOM 2594 O O . VAL A 1 315 ? -4.359 9.987 0.508 1.00 92.56 315 VAL A O 1
ATOM 2597 N N . GLY A 1 316 ? -3.520 8.773 2.204 1.00 92.38 316 GLY A N 1
ATOM 2598 C CA . GLY A 1 316 ? -2.124 8.871 1.777 1.00 92.38 316 GLY A CA 1
ATOM 2599 C C . GLY A 1 316 ? -1.855 8.232 0.414 1.00 92.38 316 GLY A C 1
ATOM 2600 O O . GLY A 1 316 ? -1.399 8.907 -0.505 1.00 92.38 316 GLY A O 1
ATOM 2601 N N . PHE A 1 317 ? -2.192 6.951 0.257 1.00 89.94 317 PHE A N 1
ATOM 2602 C CA . PHE A 1 317 ? -1.980 6.223 -0.997 1.00 89.94 317 PHE A CA 1
ATOM 2603 C C . PHE A 1 317 ? -2.735 6.859 -2.171 1.00 89.94 317 PHE A C 1
ATOM 2605 O O . PHE A 1 317 ? -2.174 7.019 -3.250 1.00 89.94 317 PHE A O 1
ATOM 2612 N N . SER A 1 318 ? -3.973 7.312 -1.957 1.00 86.19 318 SER A N 1
ATOM 2613 C CA . SER A 1 318 ? -4.742 7.991 -3.010 1.00 86.19 318 SER A CA 1
ATOM 2614 C C . SER A 1 318 ? -4.164 9.350 -3.361 1.00 86.19 318 SER A C 1
ATOM 2616 O O . SER A 1 318 ? -4.143 9.702 -4.534 1.00 86.19 318 SER A O 1
ATOM 2618 N N . ALA A 1 319 ? -3.674 10.105 -2.374 1.00 86.00 319 ALA A N 1
ATOM 2619 C CA . ALA A 1 319 ? -3.025 11.381 -2.633 1.00 86.00 319 ALA A CA 1
ATOM 2620 C C . ALA A 1 319 ? -1.757 11.203 -3.479 1.00 8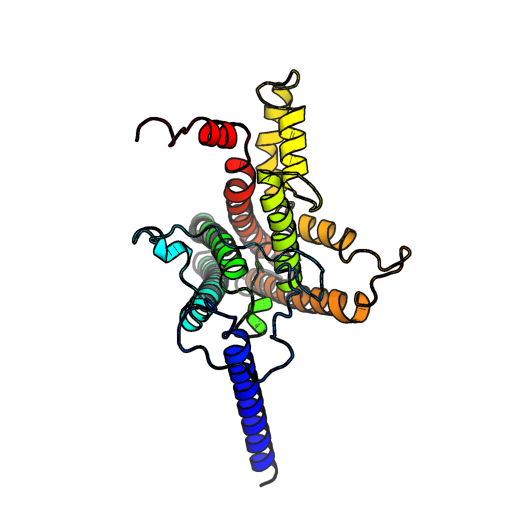6.00 319 ALA A C 1
ATOM 2622 O O . ALA A 1 319 ? -1.579 11.953 -4.433 1.00 86.00 319 ALA A O 1
ATOM 2623 N N . ALA A 1 320 ? -0.917 10.204 -3.184 1.00 83.50 320 ALA A N 1
ATOM 2624 C CA . ALA A 1 320 ? 0.280 9.919 -3.979 1.00 83.50 320 ALA A CA 1
ATOM 2625 C C . ALA A 1 320 ? -0.070 9.689 -5.453 1.00 83.50 320 ALA A C 1
ATOM 2627 O O . ALA A 1 320 ? 0.432 10.396 -6.323 1.00 83.50 320 ALA A O 1
ATOM 2628 N N . TRP A 1 321 ? -1.017 8.789 -5.718 1.00 75.50 321 TRP A N 1
ATOM 2629 C CA . TRP A 1 321 ? -1.474 8.504 -7.075 1.00 75.50 321 TRP A CA 1
ATOM 2630 C C . TRP A 1 321 ? -2.155 9.699 -7.734 1.00 75.50 321 TRP A C 1
ATOM 2632 O O . TRP A 1 321 ? -1.873 10.003 -8.879 1.00 75.50 321 TRP A O 1
ATOM 2642 N N . MET A 1 322 ? -2.958 10.484 -7.016 1.00 72.62 322 MET A N 1
ATOM 2643 C CA . MET A 1 322 ? -3.508 11.718 -7.585 1.00 72.62 322 MET A CA 1
ATOM 2644 C C . MET A 1 322 ? -2.427 12.674 -8.108 1.00 72.62 322 MET A C 1
ATOM 2646 O O . MET A 1 322 ? -2.634 13.316 -9.136 1.00 72.62 322 MET A O 1
ATOM 2650 N N . PHE A 1 323 ? -1.295 12.799 -7.416 1.00 67.25 323 PHE A N 1
ATOM 2651 C CA . PHE A 1 323 ? -0.206 13.651 -7.889 1.00 67.25 323 PHE A CA 1
ATOM 2652 C C . PHE A 1 323 ? 0.619 12.989 -8.997 1.00 67.25 323 PHE A C 1
ATOM 2654 O O . PHE A 1 323 ? 1.006 13.694 -9.924 1.00 67.25 323 PHE A O 1
ATOM 2661 N N . ILE A 1 324 ? 0.853 11.674 -8.914 1.00 65.50 324 ILE A N 1
ATOM 2662 C CA . ILE A 1 324 ? 1.689 10.911 -9.857 1.00 65.50 324 ILE A CA 1
ATOM 2663 C C . ILE A 1 324 ? 0.976 10.587 -11.172 1.00 65.50 324 ILE A C 1
ATOM 2665 O O . ILE A 1 324 ? 1.634 10.618 -12.199 1.00 65.50 324 ILE A O 1
ATOM 2669 N N . THR A 1 325 ? -0.324 10.284 -11.167 1.00 61.44 325 THR A N 1
ATOM 2670 C CA . THR A 1 325 ? -1.060 9.856 -12.372 1.00 61.44 325 THR A CA 1
ATOM 2671 C C . THR A 1 325 ? -2.070 10.885 -12.854 1.00 61.44 325 THR A C 1
ATOM 2673 O O . THR A 1 325 ? -2.298 10.994 -14.047 1.00 61.44 325 THR A O 1
ATOM 2676 N N . ASN A 1 326 ? -2.674 11.707 -11.988 1.00 63.38 326 ASN A N 1
ATOM 2677 C CA . ASN A 1 326 ? -3.699 12.649 -12.468 1.00 63.38 326 ASN A CA 1
ATOM 2678 C C . ASN A 1 326 ? -3.151 14.045 -12.769 1.00 63.38 326 ASN A C 1
ATOM 2680 O O . ASN A 1 326 ? -3.582 14.671 -13.732 1.00 63.38 326 ASN A O 1
ATOM 2684 N N . PHE A 1 327 ? -2.269 14.587 -11.924 1.00 63.59 327 PHE A N 1
ATOM 2685 C CA . PHE A 1 327 ? -1.779 15.958 -12.104 1.00 63.59 327 PHE A CA 1
ATOM 2686 C C . PHE A 1 327 ? -0.749 16.042 -13.234 1.00 63.59 327 PHE A C 1
ATOM 2688 O O . PHE A 1 327 ? -0.928 16.816 -14.175 1.00 63.59 327 PHE A O 1
ATOM 2695 N N . THR A 1 328 ? 0.282 15.206 -13.164 1.00 59.31 328 THR A N 1
ATOM 2696 C CA . THR A 1 328 ? 1.385 15.091 -14.135 1.00 59.31 328 THR A CA 1
ATOM 2697 C C . THR A 1 328 ? 0.953 14.585 -15.510 1.00 59.31 328 THR A C 1
ATOM 2699 O O . THR A 1 328 ? 1.654 14.838 -16.481 1.00 59.31 328 THR A O 1
ATOM 2702 N N . HIS A 1 329 ? -0.210 13.943 -15.623 1.00 56.53 329 HIS A N 1
ATOM 2703 C CA . HIS A 1 329 ? -0.770 13.489 -16.904 1.00 56.53 329 HIS A CA 1
ATOM 2704 C C . HIS A 1 329 ? -2.020 14.286 -17.302 1.00 56.53 329 HIS A C 1
ATOM 2706 O O . HIS A 1 329 ? -2.767 13.914 -18.205 1.00 56.53 329 HIS A O 1
ATOM 2712 N N . SER A 1 330 ? -2.276 15.423 -16.645 1.00 60.44 330 SER A N 1
ATOM 2713 C CA . SER A 1 330 ? -3.390 16.293 -17.015 1.00 60.44 330 SER A CA 1
ATOM 2714 C C . SER A 1 330 ? -3.103 17.089 -18.289 1.00 60.44 330 SER A C 1
ATOM 2716 O O . SER A 1 330 ? -1.982 17.550 -18.504 1.00 60.44 330 SER A O 1
ATOM 2718 N N . LEU A 1 331 ? -4.135 17.322 -19.113 1.00 64.00 331 LEU A N 1
ATOM 2719 C CA . LEU A 1 331 ? -4.033 18.207 -20.284 1.00 64.00 331 LEU A CA 1
ATOM 2720 C C . LEU A 1 331 ? -3.377 19.567 -19.957 1.00 64.00 331 LEU A C 1
ATOM 2722 O O . LEU A 1 331 ? -2.465 19.944 -20.687 1.00 64.00 331 LEU A O 1
ATOM 2726 N N . PRO A 1 332 ? -3.733 20.283 -18.866 1.00 63.41 332 PRO A N 1
ATOM 2727 C CA . PRO A 1 332 ? -3.068 21.539 -18.515 1.00 63.41 332 PRO A CA 1
ATOM 2728 C C . PRO A 1 332 ? -1.577 21.391 -18.190 1.00 63.41 332 PRO A C 1
ATOM 2730 O O . PRO A 1 332 ? -0.793 22.270 -18.533 1.00 63.41 332 PRO A O 1
ATOM 2733 N N . TRP A 1 333 ? -1.174 20.304 -17.526 1.00 59.72 333 TRP A N 1
ATOM 2734 C CA . TRP A 1 333 ? 0.234 20.060 -17.204 1.00 59.72 333 TRP A CA 1
ATOM 2735 C C . TRP A 1 333 ? 1.048 19.720 -18.454 1.00 59.72 333 TRP A C 1
ATOM 2737 O O . TRP A 1 333 ? 2.122 20.279 -18.663 1.00 59.72 333 TRP A O 1
ATOM 2747 N N . ASN A 1 334 ? 0.503 18.881 -19.334 1.00 60.50 334 ASN A N 1
ATOM 2748 C CA . ASN A 1 334 ? 1.115 18.585 -20.626 1.00 60.50 334 ASN A CA 1
ATOM 2749 C C . ASN A 1 334 ? 1.193 19.832 -21.525 1.00 60.50 334 ASN A C 1
ATOM 2751 O O . ASN A 1 334 ? 2.211 20.050 -22.176 1.00 60.50 334 ASN A O 1
ATOM 2755 N N . GLU A 1 335 ? 0.163 20.687 -21.534 1.00 62.53 335 GLU A N 1
ATOM 2756 C CA . GLU A 1 335 ? 0.197 21.985 -22.223 1.00 62.53 335 GLU A CA 1
ATOM 2757 C C . GLU A 1 335 ? 1.264 22.918 -21.633 1.00 62.53 335 GLU A C 1
ATOM 2759 O O . GLU A 1 335 ? 1.983 23.562 -22.394 1.00 62.53 335 GLU A O 1
ATOM 2764 N N . PHE A 1 336 ? 1.406 22.970 -20.305 1.00 63.53 336 PHE A N 1
ATOM 2765 C CA . PHE A 1 336 ? 2.467 23.722 -19.629 1.00 63.53 336 PHE A CA 1
ATOM 2766 C C . PHE A 1 336 ? 3.863 23.234 -20.052 1.00 63.53 336 PHE A C 1
ATOM 2768 O O . PHE A 1 336 ? 4.675 24.035 -20.514 1.00 63.53 336 PHE A O 1
ATOM 2775 N N . LEU A 1 337 ? 4.113 21.920 -20.005 1.00 55.25 337 LEU A N 1
ATOM 2776 C CA . LEU A 1 337 ? 5.379 21.325 -20.451 1.00 55.25 337 LEU A CA 1
ATOM 2777 C C . LEU A 1 337 ? 5.648 21.555 -21.947 1.00 55.25 337 LEU A C 1
ATOM 2779 O O . LEU A 1 337 ? 6.791 21.761 -22.344 1.00 55.25 337 LEU A O 1
ATOM 2783 N N . ALA A 1 338 ? 4.607 21.547 -22.784 1.00 57.16 338 ALA A N 1
ATOM 2784 C CA . ALA A 1 338 ? 4.725 21.815 -24.217 1.00 57.16 338 ALA A CA 1
ATOM 2785 C C . ALA A 1 338 ? 4.993 23.299 -24.533 1.00 57.16 338 ALA A C 1
ATOM 2787 O O . ALA A 1 338 ? 5.555 23.620 -25.585 1.00 57.16 338 ALA A O 1
ATOM 2788 N N . GLN A 1 339 ? 4.570 24.211 -23.653 1.00 58.69 339 GLN A N 1
ATOM 2789 C CA . GLN A 1 339 ? 4.792 25.652 -23.788 1.00 58.69 339 GLN A CA 1
ATOM 2790 C C . GLN A 1 339 ? 6.181 26.087 -23.304 1.00 58.69 339 GLN A C 1
ATOM 2792 O O . GLN A 1 339 ? 6.709 27.064 -23.845 1.00 58.69 339 GLN A O 1
ATOM 2797 N N . ASP A 1 340 ? 6.805 25.341 -22.386 1.00 47.34 340 ASP A N 1
ATOM 2798 C CA . ASP A 1 340 ? 8.194 25.537 -21.955 1.00 47.34 340 ASP A CA 1
ATOM 2799 C C . ASP A 1 340 ? 9.186 25.095 -23.048 1.00 47.34 340 ASP A C 1
ATOM 2801 O O . ASP A 1 340 ? 9.886 24.081 -22.986 1.00 47.34 340 ASP A O 1
ATOM 2805 N N . ARG A 1 341 ? 9.275 25.929 -24.089 1.00 45.53 341 ARG A N 1
ATOM 2806 C CA . ARG A 1 341 ? 10.370 25.942 -25.060 1.00 45.53 341 ARG A CA 1
ATOM 2807 C C . ARG A 1 341 ? 11.686 26.285 -24.355 1.00 45.53 341 ARG A C 1
ATOM 2809 O O . ARG A 1 341 ? 12.158 27.413 -24.425 1.00 45.53 341 ARG A O 1
ATOM 2816 N N . PHE A 1 342 ? 12.361 25.289 -23.798 1.00 44.62 342 PHE A N 1
ATOM 2817 C CA . PHE A 1 342 ? 13.795 25.364 -23.484 1.00 44.62 342 PHE A CA 1
ATOM 2818 C C . PHE A 1 342 ? 14.694 25.153 -24.721 1.00 44.62 342 PHE A C 1
ATOM 2820 O O . PHE A 1 342 ? 15.816 24.668 -24.605 1.00 44.62 342 PHE A O 1
ATOM 2827 N N . VAL A 1 343 ? 14.227 25.512 -25.927 1.00 43.12 343 VAL A N 1
ATOM 2828 C CA . VAL A 1 343 ? 15.003 25.354 -27.177 1.00 43.12 343 VAL A CA 1
ATOM 2829 C C . VAL A 1 343 ? 14.833 26.540 -28.138 1.00 43.12 343 VAL A C 1
ATOM 2831 O O . VAL A 1 343 ? 14.764 26.351 -29.349 1.00 43.12 343 VAL A O 1
ATOM 2834 N N . SER A 1 344 ? 14.752 27.786 -27.659 1.00 37.44 344 SER A N 1
ATOM 2835 C CA . SER A 1 344 ? 14.850 28.918 -28.602 1.00 37.44 344 SER A CA 1
ATOM 2836 C C . SER A 1 344 ? 15.685 30.125 -28.196 1.00 37.44 344 SER A C 1
ATOM 2838 O O . SER A 1 344 ? 15.714 31.050 -28.991 1.00 37.44 344 SER A O 1
ATOM 2840 N N . ASP A 1 345 ? 16.409 30.118 -27.072 1.00 38.78 345 ASP A N 1
ATOM 2841 C CA . ASP A 1 345 ? 17.313 31.234 -26.718 1.00 38.78 345 ASP A CA 1
ATOM 2842 C C . ASP A 1 345 ? 18.625 30.777 -26.037 1.00 38.78 345 ASP A C 1
ATOM 2844 O O . ASP A 1 345 ? 19.040 31.337 -25.021 1.00 38.78 345 ASP A O 1
ATOM 2848 N N . LEU A 1 346 ? 19.299 29.764 -26.600 1.00 35.81 346 LEU A N 1
ATOM 2849 C CA . LEU A 1 346 ? 20.726 29.499 -26.349 1.00 35.81 346 LEU A CA 1
ATOM 2850 C C . LEU A 1 346 ? 21.490 29.305 -27.659 1.00 35.81 346 LEU A C 1
ATOM 2852 O O . LEU A 1 346 ? 21.045 28.463 -28.473 1.00 35.81 346 LEU A O 1
#

Solvent-accessible surface area (backbone atoms only — not comparable to full-atom values): 19501 Å² total; per-residue (Å²): 110,74,72,56,54,53,51,52,54,52,51,52,50,49,53,50,49,52,50,51,52,52,51,51,48,60,56,68,67,68,63,85,66,65,93,79,56,88,80,77,76,83,79,91,56,84,89,75,63,83,55,56,46,101,78,48,18,33,72,86,74,68,46,70,58,83,77,79,90,69,63,83,80,66,52,80,90,54,47,70,85,73,56,78,78,47,72,69,55,34,52,48,48,55,50,51,51,51,48,53,54,54,47,53,55,49,48,54,54,50,40,48,50,43,42,52,76,37,59,92,43,47,67,59,46,48,50,70,38,34,56,58,46,13,52,50,35,27,50,45,56,58,47,47,53,49,30,54,77,68,32,66,71,69,92,46,83,72,57,46,58,59,64,56,49,62,44,35,75,39,54,62,36,41,74,56,43,50,50,49,52,50,33,44,48,57,23,47,67,18,68,78,77,52,81,64,87,38,93,40,82,52,55,59,48,49,50,47,44,64,62,12,18,86,90,34,101,36,28,72,46,32,70,68,47,60,76,44,46,65,57,47,27,47,69,10,67,33,99,55,12,37,53,31,36,52,54,49,56,75,61,48,76,59,66,28,90,90,78,33,78,37,89,50,41,78,79,48,52,48,54,47,48,51,55,37,32,51,51,28,41,51,52,52,49,52,44,23,51,50,28,4,68,72,60,78,34,57,80,92,45,5,59,62,43,35,49,54,55,43,50,27,24,20,53,11,43,26,50,38,45,45,54,67,56,50,48,66,66,25,72,70,45,49,51,51,61,70,64,62,69,90,81,78,88,130